Protein AF-A0A1Y1Q1U4-F1 (afdb_monomer)

Secondary structure (DSSP, 8-state):
--SSEEEEEEE-TT--S---EEE---SS-EEEEEEEEEEEETTS-EEEE--EEE--SEEETTEEEE-SSS--EEE----SS-EEEEEEEEEEEEETHHHHHHHHHHHHHHHHHHTS--PPPP--------PPPPSEEEEEEEESSS---GGGEEEEEE-S--SEEEEE-TT--S--EEEEE--SS-EEEEEEEEEEEETTSPEEEEPGGGEEE--SEEETTEEEE-SSS--EEEE-TT-SSEEEEEEEEEEEEETTHHHHHHHHHHHHHHHHHHHHHHHHHHHHHHHHTT-

Radius of gyration: 23.97 Å; Cα contacts (8 Å, |Δi|>4): 552; chains: 1; bounding box: 57×60×83 Å

Mean predicted aligned error: 15.4 Å

Nearest PDB structures (foldseek):
  7tok-assembly2_B  TM=4.949E-01  e=1.284E+00  Flavobacterium johnsoniae
  3kd4-assembly1_A  TM=2.578E-01  e=5.630E-01  Parabacteroides distasonis ATCC 8503
  4liu-assembly1_A-2  TM=2.294E-01  e=9.925E-01  Escherichia coli K-12
  8p89-assembly1_A  TM=1.750E-01  e=1.662E+00  Homo sapiens

Foldseek 3Di:
DAPDKDKDKDFPQPDPPDQKDKDFPAQFWFKKFWPWKWFAFPVRDIDTFLDWDWLFPDDDRRIGTRPHRGTITMTGDDDPGHTGMMMTTMGTNDTHPVSVVVVVVVVVVVVVVVPDDDPDDPDDDDDPDDPDDAPKWKKKFFDLPNDGDPVRMDIDHDDLADQKDKDFPLVDPNTFKMKIFGIQFWFKKFFPWKWWAAPVRDIDTFDPVFKDWPFPDDDDRIGGGPGSGTIIMGGPPPGHHTGMIMTRMHTPDTHPVSVVVVVVVVVVVVVVVVVVVVVVVVVVVVVVVVD

Sequence (291 aa):
MTGEE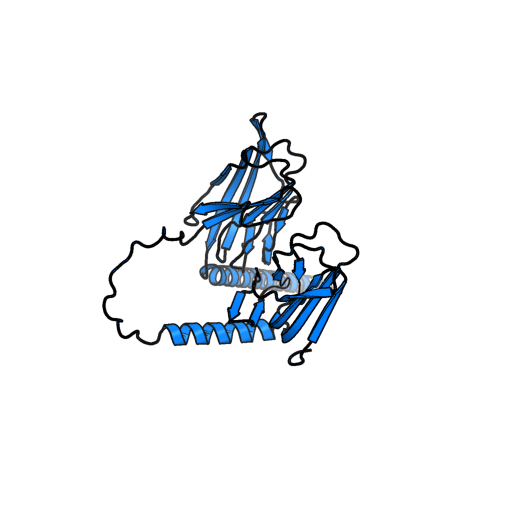SQLEFDLSKYQGIQCLRFDPLNDLTAIEIHQTLVVDENGTSQQVANYQTNSRLQRGNQFWFDHRDPQLILDWQASSKPQRVIFQLTYLAIGNDTYRRALSEMQNLIFLAEAPTIAPPETQIQPSEPAVPRYFAQLFIDMGLGFSEKQSILQPITGEESQLEFDVSGYQEIQRVRFDPLNDLTMLEIEQMLVLDDQGTVHQVQVVDYQTNATYTEQVCLVFETIDPQIVINVQPIPRPLKVIFRVKYLTIGKELYCLLWEMERKKSRQLEEKIWQLEQVIQQQTQVV

Solvent-accessible surface area (backbone atoms only — not comparable to full-atom values): 16397 Å² total; per-residue (Å²): 124,64,76,49,82,43,80,49,76,44,87,34,66,92,60,76,88,80,71,63,47,80,45,62,90,42,87,34,22,30,18,37,34,54,80,43,32,36,41,27,27,79,87,69,52,73,43,80,58,86,64,66,50,62,75,44,77,43,75,59,92,54,32,37,31,19,80,44,50,72,34,42,35,36,41,66,71,96,67,98,60,60,61,28,31,43,37,40,34,31,27,32,71,27,60,41,75,60,16,49,57,50,50,52,51,53,51,50,52,53,53,59,62,69,67,52,85,76,76,81,76,79,92,71,85,84,69,90,72,74,83,78,77,64,94,37,33,28,35,40,28,45,15,60,81,81,53,74,44,81,93,40,49,48,81,42,77,48,87,67,76,54,57,64,49,77,44,82,40,61,92,57,66,75,60,42,32,38,36,41,23,78,33,69,36,24,35,29,33,34,55,80,45,40,38,36,31,27,80,85,71,50,77,45,75,62,57,88,88,56,52,48,62,72,46,77,39,79,54,98,49,39,36,30,21,93,36,50,73,33,42,36,38,35,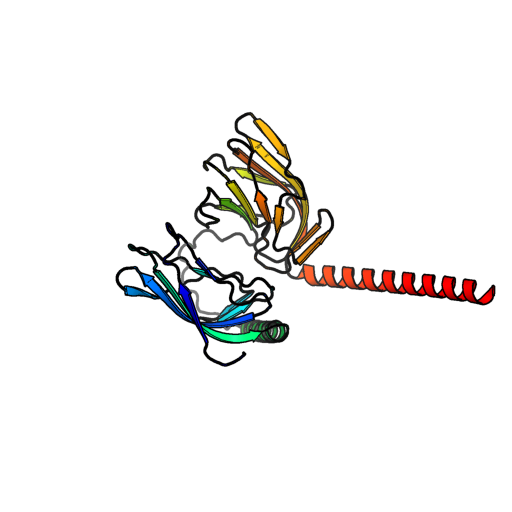62,47,61,88,56,64,64,50,30,33,43,36,40,30,35,41,57,77,36,58,45,78,60,40,60,59,52,50,52,52,51,51,55,50,52,53,51,55,49,53,52,51,51,53,53,51,52,53,52,52,54,57,61,61,70,75,111

Structure (mmCIF, N/CA/C/O backbone):
data_AF-A0A1Y1Q1U4-F1
#
_entry.id   AF-A0A1Y1Q1U4-F1
#
loop_
_atom_site.group_PDB
_atom_site.id
_atom_site.type_symbol
_atom_site.label_atom_id
_atom_site.label_alt_id
_atom_site.label_comp_id
_atom_site.label_asym_id
_atom_site.label_entity_id
_atom_site.label_seq_id
_atom_site.pdbx_PDB_ins_code
_atom_site.Cartn_x
_atom_site.Cartn_y
_atom_site.Cartn_z
_atom_site.occupancy
_atom_site.B_iso_or_equiv
_atom_site.auth_seq_id
_atom_site.auth_comp_id
_atom_site.auth_asym_id
_atom_site.auth_atom_id
_atom_site.pdbx_PDB_model_num
ATOM 1 N N . MET A 1 1 ? 24.411 10.759 6.758 1.00 56.72 1 MET A N 1
ATOM 2 C CA . MET A 1 1 ? 23.922 10.501 8.130 1.00 56.72 1 MET A CA 1
ATOM 3 C C . MET A 1 1 ? 23.780 9.001 8.396 1.00 56.72 1 MET A C 1
ATOM 5 O O . MET A 1 1 ? 22.890 8.601 9.125 1.00 56.72 1 MET A O 1
ATOM 9 N N . THR A 1 2 ? 24.614 8.138 7.810 1.00 61.25 2 THR A N 1
ATOM 10 C CA . THR A 1 2 ? 24.531 6.691 8.064 1.00 61.25 2 THR A CA 1
ATOM 11 C C . THR A 1 2 ? 25.480 6.317 9.197 1.00 61.25 2 THR A C 1
ATOM 13 O O . THR A 1 2 ? 26.637 6.734 9.157 1.00 61.25 2 THR A O 1
ATOM 16 N N . GLY A 1 3 ? 25.018 5.519 10.159 1.00 68.00 3 GLY A N 1
ATOM 17 C CA . GLY A 1 3 ? 25.848 4.952 11.229 1.00 68.00 3 GLY A CA 1
ATOM 18 C C . GLY A 1 3 ? 25.972 5.773 12.517 1.00 68.00 3 GLY A C 1
ATOM 19 O O . GLY A 1 3 ? 26.620 5.301 13.445 1.00 68.00 3 GLY A O 1
ATOM 20 N N . GLU A 1 4 ? 25.346 6.949 12.611 1.00 78.06 4 GLU A N 1
ATOM 21 C CA . GLU A 1 4 ? 25.234 7.695 13.873 1.00 78.06 4 GLU A CA 1
ATOM 22 C C . GLU A 1 4 ? 23.848 7.493 14.492 1.00 78.06 4 GLU A C 1
ATOM 24 O O . GLU A 1 4 ? 22.827 7.486 13.796 1.00 78.06 4 GLU A O 1
ATOM 29 N N . GLU A 1 5 ? 23.818 7.311 15.811 1.00 84.62 5 GLU A N 1
ATOM 30 C CA . GLU A 1 5 ? 22.581 7.305 16.581 1.00 84.62 5 GLU A CA 1
ATOM 31 C C . GLU A 1 5 ? 21.944 8.695 16.529 1.00 84.62 5 GLU A C 1
ATOM 33 O O . GLU A 1 5 ? 22.586 9.718 16.766 1.00 84.62 5 GLU A O 1
ATOM 38 N N . SER A 1 6 ? 20.670 8.724 16.165 1.00 89.25 6 SER A N 1
ATOM 39 C CA . SER A 1 6 ? 19.864 9.925 16.036 1.00 89.25 6 SER A CA 1
ATOM 40 C C . SER A 1 6 ? 18.713 9.854 17.027 1.00 89.25 6 SER A C 1
ATOM 42 O O . SER A 1 6 ? 17.996 8.854 17.088 1.00 89.25 6 SER A O 1
ATOM 44 N N . GLN A 1 7 ? 18.511 10.941 17.769 1.00 94.62 7 GLN A N 1
ATOM 45 C CA . GLN A 1 7 ? 17.325 11.137 18.590 1.00 94.62 7 GLN A CA 1
ATOM 46 C C . GLN A 1 7 ? 16.412 12.159 17.913 1.00 94.62 7 GLN A C 1
ATOM 48 O O . GLN A 1 7 ? 16.802 13.309 17.711 1.00 94.62 7 GLN A O 1
ATOM 53 N N . LEU A 1 8 ? 15.197 11.738 17.572 1.00 93.94 8 LEU A N 1
ATOM 54 C CA . LEU A 1 8 ? 14.162 12.589 16.994 1.00 93.94 8 LEU A CA 1
ATOM 55 C C . LEU A 1 8 ? 13.042 12.768 18.014 1.00 93.94 8 LEU A C 1
ATOM 57 O O . LEU A 1 8 ? 12.523 11.787 18.539 1.00 93.94 8 LEU A O 1
ATOM 61 N N . GLU A 1 9 ? 12.667 14.013 18.292 1.00 96.31 9 GLU A N 1
ATOM 62 C CA . GLU A 1 9 ? 11.599 14.350 19.232 1.00 96.31 9 GLU A CA 1
ATOM 63 C C . GLU A 1 9 ? 10.535 15.195 18.536 1.00 96.31 9 GLU A C 1
ATOM 65 O O . GLU A 1 9 ? 10.846 16.178 17.859 1.00 96.31 9 GLU A O 1
ATOM 70 N N . PHE A 1 10 ? 9.274 14.812 18.723 1.00 95.38 10 PHE A N 1
ATOM 71 C CA . PHE A 1 10 ? 8.124 15.484 18.135 1.00 95.38 10 PHE A CA 1
ATOM 72 C C . PHE A 1 10 ? 7.160 15.936 19.230 1.00 95.38 10 PHE A C 1
ATOM 74 O O . PHE A 1 10 ? 6.706 15.125 20.038 1.00 95.38 10 PHE A O 1
ATOM 81 N N . ASP A 1 11 ? 6.828 17.228 19.226 1.00 95.12 11 ASP A N 1
ATOM 82 C CA . ASP A 1 11 ? 5.847 17.831 20.130 1.00 95.12 11 ASP A CA 1
ATOM 83 C C . ASP A 1 11 ? 4.416 17.569 19.634 1.00 95.12 11 ASP A C 1
ATOM 85 O O . ASP A 1 11 ? 4.024 17.959 18.527 1.00 95.12 11 ASP A O 1
ATOM 89 N N . LEU A 1 12 ? 3.636 16.903 20.483 1.00 94.06 12 LEU A N 1
ATOM 90 C CA . LEU A 1 12 ? 2.250 16.518 20.248 1.00 94.06 12 LEU A CA 1
ATOM 91 C C . LEU A 1 12 ? 1.251 17.342 21.077 1.00 94.06 12 LEU A C 1
ATOM 93 O O . LEU A 1 12 ? 0.042 17.170 20.916 1.00 94.06 12 LEU A O 1
ATOM 97 N N . SER A 1 13 ? 1.723 18.259 21.927 1.00 91.44 13 SER A N 1
ATOM 98 C CA . SER A 1 13 ? 0.918 18.988 22.921 1.00 91.44 13 SER A CA 1
ATOM 99 C C . SER A 1 13 ? -0.304 19.704 22.334 1.00 91.44 13 SER A C 1
ATOM 101 O O . SER A 1 13 ? -1.383 19.744 22.946 1.00 91.44 13 SER A O 1
ATOM 103 N N . LYS A 1 14 ? -0.157 20.219 21.110 1.00 94.12 14 LYS A N 1
ATOM 104 C CA . LYS A 1 14 ? -1.187 20.960 20.370 1.00 94.12 14 LYS A CA 1
ATOM 105 C C . LYS A 1 14 ? -2.285 20.093 19.747 1.00 94.12 14 LYS A C 1
ATOM 107 O O . LYS A 1 14 ? -3.314 20.636 19.356 1.00 94.12 14 LYS A O 1
ATOM 112 N N . TYR A 1 15 ? -2.092 18.780 19.642 1.00 87.94 15 TYR A N 1
ATOM 113 C CA . TYR A 1 15 ? -3.077 17.876 19.046 1.00 87.94 15 TYR A CA 1
ATOM 114 C C . TYR A 1 15 ? -3.972 17.254 20.127 1.00 87.94 15 TYR A C 1
ATOM 116 O O . TYR A 1 15 ? -3.597 17.156 21.297 1.00 87.94 15 TYR A O 1
ATOM 124 N N . GLN A 1 16 ? -5.192 16.867 19.758 1.00 84.69 16 GLN A N 1
ATOM 125 C CA . GLN A 1 16 ? -6.163 16.212 20.640 1.00 84.69 16 GLN A CA 1
ATOM 126 C C . GLN A 1 16 ? -6.713 14.961 19.957 1.00 84.69 16 GLN A C 1
ATOM 128 O O . GLN A 1 16 ? -6.736 14.899 18.731 1.00 84.69 16 GLN A O 1
ATOM 133 N N . GLY A 1 17 ? -7.148 13.974 20.747 1.00 83.75 17 GLY A N 1
ATOM 134 C CA . GLY A 1 17 ? -7.762 12.752 20.216 1.00 83.75 17 GLY A CA 1
ATOM 135 C C . GLY A 1 17 ? -6.834 11.914 19.331 1.00 83.75 17 GLY A C 1
ATOM 136 O O . GLY A 1 17 ? -7.316 11.270 18.407 1.00 83.75 17 GLY A O 1
ATOM 137 N N . ILE A 1 18 ? -5.518 11.945 19.576 1.00 84.75 18 ILE A N 1
ATOM 138 C CA . ILE A 1 18 ? -4.551 11.155 18.802 1.00 84.75 18 ILE A CA 1
ATOM 139 C C . ILE A 1 18 ? -4.813 9.667 19.058 1.00 84.75 18 ILE A C 1
ATOM 141 O O . ILE A 1 18 ? -4.770 9.234 20.207 1.00 84.75 18 ILE A O 1
ATOM 145 N N . GLN A 1 19 ? -5.082 8.909 17.996 1.00 79.69 19 GLN A N 1
ATOM 146 C CA . GLN A 1 19 ? -5.337 7.463 18.068 1.00 79.69 19 GLN A CA 1
ATOM 147 C C . GLN A 1 19 ? -4.158 6.633 17.568 1.00 79.69 19 GLN A C 1
ATOM 149 O O . GLN A 1 19 ? -3.915 5.542 18.064 1.00 79.69 19 GLN A O 1
ATOM 154 N N . CYS A 1 20 ? -3.421 7.163 16.598 1.00 84.62 20 CYS A N 1
ATOM 155 C CA . CYS A 1 20 ? -2.197 6.575 16.085 1.00 84.62 20 CYS A CA 1
ATOM 156 C C . CYS A 1 20 ? -1.242 7.691 15.656 1.00 84.62 20 CYS A C 1
ATOM 158 O O . CYS A 1 20 ? -1.648 8.843 15.461 1.00 84.62 20 CYS A O 1
ATOM 160 N N . LEU A 1 21 ? 0.036 7.352 15.515 1.00 88.81 21 LEU A N 1
ATOM 161 C CA . LEU A 1 21 ? 1.039 8.238 14.934 1.00 88.81 21 LEU A CA 1
ATOM 162 C C . LEU A 1 21 ? 1.669 7.543 13.740 1.00 88.81 21 LEU A C 1
ATOM 164 O O . LEU A 1 21 ? 2.076 6.392 13.851 1.00 88.81 21 LEU A O 1
ATOM 168 N N . ARG A 1 22 ? 1.786 8.255 12.621 1.00 91.88 22 ARG A N 1
ATOM 169 C CA . ARG A 1 22 ? 2.606 7.824 11.493 1.00 91.88 22 ARG A CA 1
ATOM 170 C C . ARG A 1 22 ? 3.940 8.554 11.552 1.00 91.88 22 ARG A C 1
ATOM 172 O O . ARG A 1 22 ? 3.970 9.781 11.640 1.00 91.88 22 ARG A O 1
ATOM 179 N N . PHE A 1 23 ? 5.022 7.795 11.535 1.00 92.81 23 PHE A N 1
ATOM 180 C CA . PHE A 1 23 ? 6.381 8.290 11.454 1.00 92.81 23 PHE A CA 1
ATOM 181 C C . PHE A 1 23 ? 6.971 7.915 10.101 1.00 92.81 23 PHE A C 1
ATOM 183 O O . PHE A 1 23 ? 7.095 6.733 9.779 1.00 92.81 23 PHE A O 1
ATOM 190 N N . ASP A 1 24 ? 7.358 8.943 9.352 1.00 91.88 24 ASP A N 1
ATOM 191 C CA . ASP A 1 24 ? 7.973 8.808 8.040 1.00 91.88 24 ASP A CA 1
ATOM 192 C C . ASP A 1 24 ? 9.471 9.140 8.194 1.00 91.88 24 ASP A C 1
ATOM 194 O O . ASP A 1 24 ? 9.833 10.321 8.243 1.00 91.88 24 ASP A O 1
ATOM 198 N N . PRO A 1 25 ? 10.365 8.143 8.370 1.00 87.88 25 PRO A N 1
ATOM 199 C CA . PRO A 1 25 ? 11.764 8.398 8.720 1.00 87.88 25 PRO A CA 1
ATOM 200 C C . PRO A 1 25 ? 12.525 9.181 7.646 1.00 87.88 25 PRO A C 1
ATOM 202 O O . PRO A 1 25 ? 13.473 9.897 7.963 1.00 87.88 25 PRO A O 1
ATOM 205 N N . LEU A 1 26 ? 12.145 9.049 6.373 1.00 87.19 26 LEU A N 1
ATOM 206 C CA . LEU A 1 26 ? 12.776 9.764 5.267 1.00 87.19 26 LEU A CA 1
ATOM 207 C C . LEU A 1 26 ? 11.868 9.767 4.031 1.00 87.19 26 LEU A C 1
ATOM 209 O O . LEU A 1 26 ? 11.194 8.786 3.801 1.00 87.19 26 LEU A O 1
ATOM 213 N N . ASN A 1 27 ? 11.922 10.774 3.158 1.00 83.19 27 ASN A N 1
ATOM 214 C CA . ASN A 1 27 ? 11.219 10.729 1.859 1.00 83.19 27 ASN A CA 1
ATOM 215 C C . ASN A 1 27 ? 12.049 10.021 0.765 1.00 83.19 27 ASN A C 1
ATOM 217 O O . ASN A 1 27 ? 12.209 10.541 -0.343 1.00 83.19 27 ASN A O 1
ATOM 221 N N . ASP A 1 28 ? 12.676 8.891 1.099 1.00 82.94 28 ASP A N 1
ATOM 222 C CA . ASP A 1 28 ? 13.480 8.081 0.177 1.00 82.94 28 ASP A CA 1
ATOM 223 C C . ASP A 1 28 ? 13.661 6.654 0.727 1.00 82.94 28 ASP A C 1
ATOM 225 O O . ASP A 1 28 ? 13.308 6.370 1.873 1.00 82.94 28 ASP A O 1
ATOM 229 N N . LEU A 1 29 ? 14.261 5.774 -0.078 1.00 81.88 29 LEU A N 1
ATOM 230 C CA . LEU A 1 29 ? 14.677 4.430 0.326 1.00 81.88 29 LEU A CA 1
ATOM 231 C C . LEU A 1 29 ? 15.524 4.516 1.598 1.00 81.88 29 LEU A C 1
ATOM 233 O O . LEU A 1 29 ? 16.562 5.182 1.613 1.00 81.88 29 LEU A O 1
ATOM 237 N N . THR A 1 30 ? 15.150 3.821 2.663 1.00 90.19 30 THR A N 1
ATOM 238 C CA . THR A 1 30 ? 15.875 3.927 3.934 1.00 90.19 30 THR A CA 1
ATOM 239 C C . THR A 1 30 ? 15.932 2.598 4.664 1.00 90.19 30 THR A C 1
ATOM 241 O O . THR A 1 30 ? 15.013 1.790 4.589 1.00 90.19 30 THR A O 1
ATOM 244 N N . ALA A 1 31 ? 17.037 2.347 5.352 1.00 89.81 31 ALA A N 1
ATOM 245 C CA . ALA A 1 31 ? 17.133 1.282 6.332 1.00 89.81 31 ALA A CA 1
ATOM 246 C C . ALA A 1 31 ? 17.427 1.916 7.678 1.00 89.81 31 ALA A C 1
ATOM 248 O O . ALA A 1 31 ? 18.394 2.671 7.804 1.00 89.81 31 ALA A O 1
ATOM 249 N N . ILE A 1 32 ? 16.619 1.589 8.677 1.00 93.62 32 ILE A N 1
ATOM 250 C CA . ILE A 1 32 ? 16.781 2.105 10.031 1.00 93.62 32 ILE A CA 1
ATOM 251 C C . ILE A 1 32 ? 16.780 0.967 11.039 1.00 93.62 32 ILE A C 1
ATOM 253 O O . ILE A 1 32 ? 16.146 -0.064 10.839 1.00 93.62 32 ILE A O 1
ATOM 257 N N . GLU A 1 33 ? 17.474 1.182 12.141 1.00 94.00 33 GLU A N 1
ATOM 258 C CA . GLU A 1 33 ? 17.377 0.379 13.349 1.00 94.00 33 GLU A CA 1
ATOM 259 C C . GLU A 1 33 ? 16.759 1.236 14.444 1.00 94.00 33 GLU A C 1
ATOM 261 O O . GLU A 1 33 ? 17.279 2.312 14.729 1.00 94.00 33 GLU A O 1
ATOM 266 N N . ILE A 1 34 ? 15.654 0.792 15.037 1.00 94.69 34 ILE A N 1
ATOM 267 C CA . ILE A 1 34 ? 14.995 1.508 16.131 1.00 94.69 34 ILE A CA 1
ATOM 268 C C . ILE A 1 34 ? 15.476 0.934 17.465 1.00 94.69 34 ILE A C 1
ATOM 270 O O . ILE A 1 34 ? 15.129 -0.181 17.849 1.00 94.69 34 ILE A O 1
ATOM 274 N N . HIS A 1 35 ? 16.246 1.712 18.214 1.00 93.50 35 HIS A N 1
ATOM 275 C CA . HIS A 1 35 ? 16.708 1.31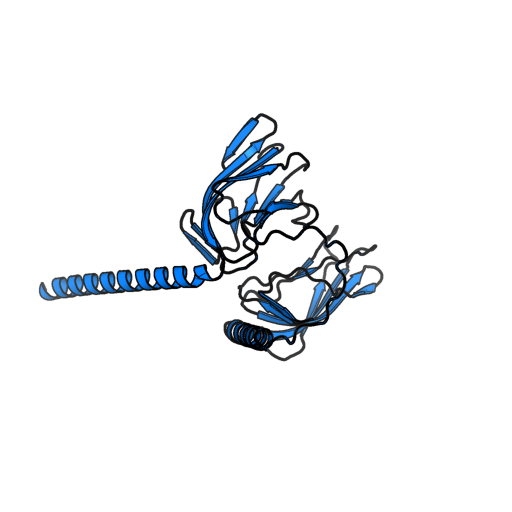9 19.547 1.00 93.50 35 HIS A CA 1
ATOM 276 C C . HIS A 1 35 ? 15.596 1.472 20.574 1.00 93.50 35 HIS A C 1
ATOM 278 O O . HIS A 1 35 ? 15.365 0.586 21.398 1.00 93.50 35 HIS A O 1
ATOM 284 N N . GLN A 1 36 ? 14.870 2.587 20.496 1.00 94.75 36 GLN A N 1
ATOM 285 C CA . GLN A 1 36 ? 13.794 2.889 21.423 1.00 94.75 36 GLN A CA 1
ATOM 286 C C . GLN A 1 36 ? 12.781 3.848 20.809 1.00 94.75 36 GLN A C 1
ATOM 288 O O . GLN A 1 36 ? 13.147 4.815 20.146 1.00 94.75 36 GLN A O 1
ATOM 293 N N . THR A 1 37 ? 11.510 3.626 21.125 1.00 95.44 37 THR A N 1
ATOM 294 C CA . THR A 1 37 ? 10.460 4.618 20.912 1.00 95.44 37 THR A CA 1
ATOM 295 C C . THR A 1 37 ? 9.716 4.846 22.213 1.00 95.44 37 THR A C 1
ATOM 297 O O . THR A 1 37 ? 9.273 3.889 22.853 1.00 95.44 37 THR A O 1
ATOM 300 N N . LEU A 1 38 ? 9.585 6.109 22.610 1.00 94.50 38 LEU A N 1
ATOM 301 C CA . LEU A 1 38 ? 8.899 6.521 23.829 1.00 94.50 38 LEU A CA 1
ATOM 302 C C . LEU A 1 38 ? 7.778 7.495 23.497 1.00 94.50 38 LEU A C 1
ATOM 304 O O . LEU A 1 38 ? 8.011 8.512 22.847 1.00 94.50 38 LEU A O 1
ATOM 308 N N . VAL A 1 39 ? 6.586 7.232 24.018 1.00 93.12 39 VAL A N 1
ATOM 309 C CA . VAL A 1 39 ? 5.504 8.217 24.086 1.00 93.12 39 VAL A CA 1
ATOM 310 C C . VAL A 1 39 ? 5.455 8.754 25.509 1.00 93.12 39 VAL A C 1
ATOM 312 O O . VAL A 1 39 ? 5.406 7.976 26.459 1.00 93.12 39 VAL A O 1
ATOM 315 N N . VAL A 1 40 ? 5.504 10.076 25.667 1.00 93.19 40 VAL A N 1
ATOM 316 C CA . VAL A 1 40 ? 5.442 10.742 26.976 1.00 93.19 40 VAL A CA 1
ATOM 317 C C . VAL A 1 40 ? 4.102 11.446 27.112 1.00 93.19 40 VAL A C 1
ATOM 319 O O . VAL A 1 40 ? 3.722 12.220 26.230 1.00 93.19 40 VAL A O 1
ATOM 322 N N . ASP A 1 41 ? 3.395 11.181 28.206 1.00 91.94 41 ASP A N 1
ATOM 323 C CA . ASP A 1 41 ? 2.087 11.765 28.493 1.00 91.94 41 ASP A CA 1
ATOM 324 C C . ASP A 1 41 ? 2.169 13.126 29.209 1.00 91.94 41 ASP A C 1
ATOM 326 O O . ASP A 1 41 ? 3.241 13.648 29.525 1.00 91.94 41 ASP A O 1
ATOM 330 N N . GLU A 1 42 ? 1.004 13.717 29.471 1.00 90.25 42 GLU A N 1
ATOM 331 C CA . GLU A 1 42 ? 0.863 14.990 30.191 1.00 90.25 42 GLU A CA 1
ATOM 332 C C . GLU A 1 42 ? 1.317 14.970 31.653 1.00 90.25 42 GLU A C 1
ATOM 334 O O . GLU A 1 42 ? 1.620 16.025 32.209 1.00 90.25 42 GLU A O 1
ATOM 339 N N . ASN A 1 43 ? 1.430 13.788 32.255 1.00 90.31 43 ASN A N 1
ATOM 340 C CA . ASN A 1 43 ? 1.944 13.607 33.609 1.00 90.31 43 ASN A CA 1
ATOM 341 C C . ASN A 1 43 ? 3.466 13.379 33.622 1.00 90.31 43 ASN A C 1
ATOM 343 O O . ASN A 1 43 ? 4.053 13.207 34.690 1.00 90.31 43 ASN A O 1
ATOM 347 N N . GLY A 1 44 ? 4.112 13.363 32.451 1.00 89.19 44 GLY A N 1
ATOM 348 C CA . GLY A 1 44 ? 5.530 13.048 32.296 1.00 89.19 44 GLY A CA 1
ATOM 349 C C . GLY A 1 44 ? 5.843 11.550 32.349 1.00 89.19 44 GLY A C 1
ATOM 350 O O . GLY A 1 44 ? 7.016 11.180 32.401 1.00 89.19 44 GLY A O 1
ATOM 351 N N . THR A 1 45 ? 4.827 10.686 32.321 1.00 90.94 45 THR A N 1
ATOM 352 C CA . THR A 1 45 ? 4.987 9.230 32.273 1.00 90.94 45 THR A CA 1
ATOM 353 C C . THR A 1 45 ? 5.396 8.817 30.867 1.00 90.94 45 THR A C 1
ATOM 355 O O . THR A 1 45 ? 4.747 9.195 29.893 1.00 90.94 45 THR A O 1
ATOM 358 N N . SER A 1 46 ? 6.468 8.033 30.750 1.00 91.56 46 SER A N 1
ATOM 359 C CA . SER A 1 46 ? 6.919 7.473 29.478 1.00 91.56 46 SER A CA 1
ATOM 360 C C . SER A 1 46 ? 6.445 6.031 29.300 1.00 91.56 46 SER A C 1
ATOM 362 O O . SER A 1 46 ? 6.581 5.193 30.192 1.00 91.56 46 SER A O 1
ATOM 364 N N . GLN A 1 47 ? 5.922 5.732 28.114 1.00 91.06 47 GLN A N 1
ATOM 365 C CA . GLN A 1 47 ? 5.557 4.391 27.676 1.00 91.06 47 GLN A CA 1
ATOM 366 C C . GLN A 1 47 ? 6.429 3.996 26.486 1.00 91.06 47 GLN A C 1
ATOM 368 O O . GLN A 1 47 ? 6.530 4.736 25.507 1.00 91.06 47 GLN A O 1
ATOM 373 N N . GLN A 1 48 ? 7.051 2.819 26.567 1.00 91.19 48 GLN A N 1
ATOM 374 C CA . GLN A 1 48 ? 7.805 2.261 25.452 1.00 91.19 48 GLN A CA 1
ATOM 375 C C . GLN A 1 48 ? 6.861 1.634 24.425 1.00 91.19 48 GLN A C 1
ATOM 377 O O . GLN A 1 48 ? 5.979 0.850 24.777 1.00 91.19 48 GLN A O 1
ATOM 382 N N . VAL A 1 49 ? 7.087 1.958 23.154 1.00 89.19 49 VAL A N 1
ATOM 383 C CA . VAL A 1 49 ? 6.406 1.350 22.009 1.00 89.19 49 VAL A CA 1
ATOM 384 C C . VAL A 1 49 ? 7.399 0.424 21.315 1.00 89.19 49 VAL A C 1
ATOM 386 O O . VAL A 1 49 ? 8.526 0.818 21.025 1.00 89.19 49 VAL A O 1
ATOM 389 N N . ALA A 1 50 ? 6.999 -0.828 21.103 1.00 81.88 50 ALA A N 1
ATOM 390 C CA . ALA A 1 50 ? 7.834 -1.845 20.456 1.00 81.88 50 ALA A CA 1
ATOM 391 C C . ALA A 1 50 ? 7.155 -2.500 19.246 1.00 81.88 50 ALA A C 1
ATOM 393 O O . ALA A 1 50 ? 7.833 -3.107 18.423 1.00 81.88 50 ALA A O 1
ATOM 394 N N . ASN A 1 51 ? 5.833 -2.357 19.127 1.00 81.50 51 ASN A N 1
ATOM 395 C CA . ASN A 1 51 ? 5.066 -2.892 18.015 1.00 81.50 51 ASN A CA 1
ATOM 396 C C . ASN A 1 51 ? 4.760 -1.757 17.046 1.00 81.50 51 ASN A C 1
ATOM 398 O O . ASN A 1 51 ? 4.144 -0.762 17.427 1.00 81.50 51 ASN A O 1
ATOM 402 N N . TYR A 1 52 ? 5.191 -1.934 15.805 1.00 86.50 52 TYR A N 1
ATOM 403 C CA . TYR A 1 52 ? 4.961 -0.997 14.719 1.00 86.50 52 TYR A CA 1
ATOM 404 C C . TYR A 1 52 ? 4.226 -1.739 13.615 1.00 86.50 52 TYR A C 1
ATOM 406 O O . TYR A 1 52 ? 4.583 -2.872 13.289 1.00 86.50 52 TYR A O 1
ATOM 414 N N . GLN A 1 53 ? 3.231 -1.097 13.022 1.00 87.31 53 GLN A N 1
ATOM 415 C CA . GLN A 1 53 ? 2.814 -1.460 11.675 1.00 87.31 53 GLN A CA 1
ATOM 416 C C . GLN A 1 53 ? 3.731 -0.718 10.706 1.00 87.31 53 GLN A C 1
ATOM 418 O O . GLN A 1 53 ? 4.105 0.427 10.949 1.00 87.31 53 GLN A O 1
ATOM 423 N N . THR A 1 54 ? 4.159 -1.383 9.645 1.00 87.75 54 THR A N 1
ATOM 424 C CA . THR A 1 54 ? 5.209 -0.869 8.769 1.00 87.75 54 THR A CA 1
ATOM 425 C C . THR A 1 54 ? 4.990 -1.369 7.357 1.00 87.75 54 THR A C 1
ATOM 427 O O . THR A 1 54 ? 4.592 -2.515 7.168 1.00 87.75 54 THR A O 1
ATOM 430 N N . ASN A 1 55 ? 5.294 -0.528 6.373 1.00 82.69 55 ASN A N 1
ATOM 431 C CA . ASN A 1 55 ? 5.387 -0.940 4.972 1.00 82.69 55 ASN A CA 1
ATOM 432 C C . ASN A 1 55 ? 6.817 -1.357 4.576 1.00 82.69 55 ASN A C 1
ATOM 434 O O . ASN A 1 55 ? 7.117 -1.526 3.398 1.00 82.69 55 ASN A O 1
ATOM 438 N N . SER A 1 56 ? 7.713 -1.550 5.553 1.00 84.56 56 SER A N 1
ATOM 439 C CA . SER A 1 56 ? 9.065 -2.051 5.306 1.00 84.56 56 SER A CA 1
ATOM 440 C C . SER A 1 56 ? 9.032 -3.386 4.567 1.00 84.56 56 SER A C 1
ATOM 442 O O . SER A 1 56 ? 8.423 -4.350 5.032 1.00 84.56 56 SER A O 1
ATOM 444 N N . ARG A 1 57 ? 9.795 -3.470 3.477 1.00 78.75 57 ARG A N 1
ATOM 445 C CA . ARG A 1 57 ? 10.017 -4.687 2.690 1.00 78.75 57 ARG A CA 1
ATOM 446 C C . ARG A 1 57 ? 10.542 -5.851 3.518 1.00 78.75 57 ARG A C 1
ATOM 448 O O . ARG A 1 57 ? 10.220 -7.007 3.253 1.00 78.75 57 ARG A O 1
ATOM 455 N N . LEU A 1 58 ? 11.416 -5.541 4.469 1.00 78.19 58 LEU A N 1
ATOM 456 C CA . LEU A 1 58 ? 12.036 -6.507 5.359 1.00 78.19 58 LEU A CA 1
ATOM 457 C C . LEU A 1 58 ? 12.051 -5.936 6.772 1.00 78.19 58 LEU A C 1
ATOM 459 O O . LEU A 1 58 ? 12.380 -4.765 6.970 1.00 78.19 58 LEU A O 1
ATOM 463 N N . GLN A 1 59 ? 11.757 -6.795 7.743 1.00 84.50 59 GLN A N 1
ATOM 464 C CA . GLN A 1 59 ? 11.927 -6.508 9.158 1.00 84.50 59 GLN A CA 1
ATOM 465 C C . GLN A 1 59 ? 12.717 -7.638 9.821 1.00 84.50 59 GLN A C 1
ATOM 467 O O . GLN A 1 59 ? 12.409 -8.818 9.645 1.00 84.50 59 GLN A O 1
ATOM 472 N N . ARG A 1 60 ? 13.731 -7.279 10.611 1.00 80.31 60 ARG A N 1
ATOM 473 C CA . ARG A 1 60 ? 14.519 -8.224 11.411 1.00 80.31 60 ARG A CA 1
ATOM 474 C C . ARG A 1 60 ? 14.766 -7.634 12.792 1.00 80.31 60 ARG A C 1
ATOM 476 O O . ARG A 1 60 ? 15.621 -6.769 12.965 1.00 80.31 60 ARG A O 1
ATOM 483 N N . GLY A 1 61 ? 14.016 -8.112 13.782 1.00 87.31 61 GLY A N 1
ATOM 484 C CA . GLY A 1 61 ? 14.013 -7.494 15.106 1.00 87.31 61 GLY A CA 1
ATOM 485 C C . GLY A 1 61 ? 13.576 -6.033 14.996 1.00 87.31 61 GLY A C 1
ATOM 486 O O . GLY A 1 61 ? 12.477 -5.757 14.517 1.00 87.31 61 GLY A O 1
ATOM 487 N N . ASN A 1 62 ? 14.466 -5.116 15.375 1.00 91.38 62 ASN A N 1
ATOM 488 C CA . ASN A 1 62 ? 14.213 -3.677 15.325 1.00 91.38 62 ASN A CA 1
ATOM 489 C C . ASN A 1 62 ? 14.780 -2.990 14.071 1.00 91.38 62 ASN A C 1
ATOM 491 O O . ASN A 1 62 ? 14.833 -1.762 14.016 1.00 91.38 62 ASN A O 1
ATOM 495 N N . GLN A 1 63 ? 15.248 -3.761 13.091 1.00 91.94 63 GLN A N 1
ATOM 496 C CA . GLN A 1 63 ? 15.753 -3.239 11.827 1.00 91.94 63 GLN A CA 1
ATOM 497 C C . GLN A 1 63 ? 14.663 -3.310 10.760 1.00 91.94 63 GLN A C 1
ATOM 499 O O . GLN A 1 63 ? 14.018 -4.349 10.597 1.00 91.94 63 GLN A O 1
ATOM 504 N N . PHE A 1 64 ? 14.484 -2.210 10.037 1.00 91.25 64 PHE A N 1
ATOM 505 C CA . PHE A 1 64 ? 13.455 -2.017 9.024 1.00 91.25 64 PHE A CA 1
ATOM 506 C C . PHE A 1 64 ? 14.116 -1.538 7.736 1.00 91.25 64 PHE A C 1
ATOM 508 O O . PHE A 1 64 ? 14.852 -0.550 7.753 1.00 91.25 64 PHE A O 1
ATOM 515 N N . TRP A 1 65 ? 13.849 -2.221 6.625 1.00 86.81 65 TRP A N 1
ATOM 516 C CA . TRP A 1 65 ? 14.329 -1.832 5.300 1.00 86.81 65 TRP A CA 1
ATOM 517 C C . TRP A 1 65 ? 13.147 -1.459 4.424 1.00 86.81 65 TRP A C 1
ATOM 519 O O . TRP A 1 65 ? 12.264 -2.279 4.179 1.00 86.81 65 TRP A O 1
ATOM 529 N N . PHE A 1 66 ? 13.167 -0.232 3.930 1.00 86.06 66 PHE A N 1
ATOM 530 C CA . PHE A 1 66 ? 12.145 0.338 3.072 1.00 86.06 66 PHE A CA 1
ATOM 531 C C . PHE A 1 66 ? 12.719 0.493 1.664 1.00 86.06 66 PHE A C 1
ATOM 533 O O . PHE A 1 66 ? 13.738 1.159 1.462 1.00 86.06 66 PHE A O 1
ATOM 540 N N . ASP A 1 67 ? 12.074 -0.143 0.692 1.00 77.31 67 ASP A N 1
ATOM 541 C CA . ASP A 1 67 ? 12.437 -0.111 -0.729 1.00 77.31 67 ASP A CA 1
ATOM 542 C C . ASP A 1 67 ? 11.530 0.817 -1.558 1.00 77.31 67 ASP A C 1
ATOM 544 O O . ASP A 1 67 ? 11.568 0.803 -2.786 1.00 77.31 67 ASP A O 1
ATOM 548 N N . HIS A 1 68 ? 10.783 1.694 -0.888 1.00 76.69 68 HIS A N 1
ATOM 549 C CA . HIS A 1 68 ? 9.959 2.745 -1.481 1.00 76.69 68 HIS A CA 1
ATOM 550 C C . HIS A 1 68 ? 10.297 4.108 -0.854 1.00 76.69 68 HIS A C 1
ATOM 552 O O . HIS A 1 68 ? 10.917 4.196 0.205 1.00 76.69 68 HIS A O 1
ATOM 558 N N . ARG A 1 69 ? 9.903 5.200 -1.524 1.00 79.19 69 ARG A N 1
ATOM 559 C CA . ARG A 1 69 ? 10.251 6.584 -1.130 1.00 79.19 69 ARG A CA 1
ATOM 560 C C . ARG A 1 69 ? 9.334 7.205 -0.072 1.00 79.19 69 ARG A C 1
ATOM 562 O O . ARG A 1 69 ? 9.457 8.390 0.215 1.00 79.19 69 ARG A O 1
ATOM 569 N N . ASP A 1 70 ? 8.421 6.409 0.468 1.00 83.38 70 ASP A N 1
ATOM 570 C CA . ASP A 1 70 ? 7.468 6.808 1.509 1.00 83.38 70 ASP A CA 1
ATOM 571 C C . ASP A 1 70 ? 7.458 5.765 2.646 1.00 83.38 70 ASP A C 1
ATOM 573 O O . ASP A 1 70 ? 6.466 5.049 2.801 1.00 83.38 70 ASP A O 1
ATOM 577 N N . PRO A 1 71 ? 8.596 5.542 3.342 1.00 88.69 71 PRO A N 1
ATOM 578 C CA . PRO A 1 71 ? 8.686 4.688 4.526 1.00 88.69 71 PRO A CA 1
ATOM 579 C C . PRO A 1 71 ? 7.685 5.149 5.573 1.00 88.69 71 PRO A C 1
ATOM 581 O O . PRO A 1 71 ? 7.672 6.320 5.931 1.00 88.69 71 PRO A O 1
ATOM 584 N N . GLN A 1 72 ? 6.873 4.226 6.074 1.00 92.06 72 GLN A N 1
ATOM 585 C CA . GLN A 1 72 ? 5.848 4.512 7.066 1.00 92.06 72 GLN A CA 1
ATOM 586 C C . GLN A 1 72 ? 5.975 3.535 8.225 1.00 92.06 72 GLN A C 1
ATOM 588 O O . GLN A 1 72 ? 5.978 2.317 8.044 1.00 92.06 72 GLN A O 1
ATOM 593 N N . LEU A 1 73 ? 6.023 4.090 9.429 1.00 91.94 73 LEU A N 1
ATOM 594 C CA . LEU A 1 73 ? 5.867 3.371 10.683 1.00 91.94 73 LEU A CA 1
ATOM 595 C C . LEU A 1 73 ? 4.635 3.909 11.388 1.00 91.94 73 LEU A C 1
ATOM 597 O O . LEU A 1 73 ? 4.593 5.076 11.766 1.00 91.94 73 LEU A O 1
ATOM 601 N N . ILE A 1 74 ? 3.632 3.068 11.578 1.00 88.88 74 ILE A N 1
ATOM 602 C CA . ILE A 1 74 ? 2.434 3.404 12.332 1.00 88.88 74 ILE A CA 1
ATOM 603 C C . ILE 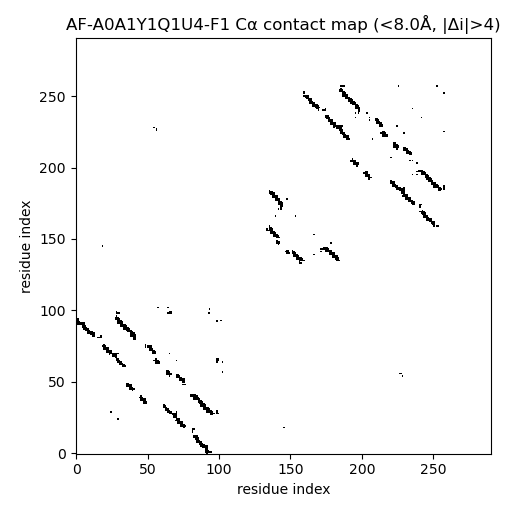A 1 74 ? 2.597 2.854 13.747 1.00 88.88 74 ILE A C 1
ATOM 605 O O . ILE A 1 74 ? 2.807 1.659 13.970 1.00 88.88 74 ILE A O 1
ATOM 609 N N . LEU A 1 75 ? 2.510 3.768 14.703 1.00 89.25 75 LEU A N 1
ATOM 610 C CA . LEU A 1 75 ? 2.547 3.507 16.124 1.00 89.25 75 LEU A CA 1
ATOM 611 C C . LEU A 1 75 ? 1.114 3.473 16.637 1.00 89.25 75 LEU A C 1
ATOM 613 O O . LEU A 1 75 ? 0.408 4.486 16.597 1.00 89.25 75 LEU A O 1
ATOM 617 N N . ASP A 1 76 ? 0.731 2.321 17.165 1.00 81.38 76 ASP A N 1
ATOM 618 C CA . ASP A 1 76 ? -0.445 2.170 18.010 1.00 81.38 76 ASP A CA 1
ATOM 619 C C . ASP A 1 76 ? 0.048 1.950 19.442 1.00 81.38 76 ASP A C 1
ATOM 621 O O . ASP A 1 76 ? 0.861 1.060 19.715 1.00 81.38 76 ASP A O 1
ATOM 625 N N . TRP A 1 77 ? -0.401 2.798 20.361 1.00 80.81 77 TRP A N 1
ATOM 626 C CA . TRP A 1 77 ? -0.142 2.612 21.777 1.00 80.81 77 TRP A CA 1
ATOM 627 C C . TRP A 1 77 ? -1.436 2.834 22.550 1.00 80.81 77 TRP A C 1
ATOM 629 O O . TRP A 1 77 ? -2.158 3.814 22.372 1.00 80.81 77 TRP A O 1
ATOM 639 N N . GLN A 1 78 ? -1.722 1.910 23.461 1.00 72.88 78 GLN A N 1
ATOM 640 C CA . GLN A 1 78 ? -2.842 2.056 24.374 1.00 72.88 78 GLN A CA 1
ATOM 641 C C . GLN A 1 78 ? -2.375 2.873 25.574 1.00 72.88 78 GLN A C 1
ATOM 643 O O . GLN A 1 78 ? -1.740 2.330 26.479 1.00 72.88 78 GLN A O 1
ATOM 648 N N . ALA A 1 79 ? -2.666 4.175 25.565 1.00 68.88 79 ALA A N 1
ATOM 649 C CA . ALA A 1 79 ? -2.492 5.039 26.727 1.00 68.88 79 ALA A CA 1
ATOM 650 C C . ALA A 1 79 ? -3.839 5.443 27.328 1.00 68.88 79 ALA A C 1
ATOM 652 O O . ALA A 1 79 ? -4.817 5.698 26.628 1.00 68.88 79 ALA A O 1
ATOM 653 N N . SER A 1 80 ? -3.857 5.551 28.654 1.00 69.31 80 SER A N 1
ATOM 654 C CA . SER A 1 80 ? -4.970 6.102 29.432 1.00 69.31 80 SER A CA 1
ATOM 655 C C . SER A 1 80 ? -4.948 7.634 29.530 1.00 69.31 80 SER A C 1
ATOM 657 O O . SER A 1 80 ? -5.889 8.222 30.054 1.00 69.31 80 SER A O 1
ATOM 659 N N . SER A 1 81 ? -3.872 8.275 29.074 1.00 82.56 81 SER A N 1
ATOM 660 C CA . SER A 1 81 ? -3.589 9.707 29.224 1.00 82.56 81 SER A CA 1
ATOM 661 C C . SER A 1 81 ? -3.163 10.335 27.895 1.00 82.56 81 SER A C 1
ATOM 663 O O . SER A 1 81 ? -2.724 9.649 26.968 1.00 82.56 81 SER A O 1
ATOM 665 N N . LYS A 1 82 ? -3.317 11.661 27.783 1.00 88.38 82 LYS A N 1
ATOM 666 C CA . LYS A 1 82 ? -3.040 12.390 26.541 1.00 88.38 82 LYS A CA 1
ATOM 667 C C . LYS A 1 82 ? -1.527 12.403 26.237 1.00 88.38 82 LYS A C 1
ATOM 669 O O . LYS A 1 82 ? -0.759 12.859 27.089 1.00 88.38 82 LYS A O 1
ATOM 674 N N . PRO A 1 83 ? -1.083 11.999 25.028 1.00 91.69 83 PRO A N 1
ATOM 675 C CA . PRO A 1 83 ? 0.319 12.120 24.625 1.00 91.69 83 PRO A CA 1
ATOM 676 C C . PRO A 1 83 ? 0.731 13.594 24.483 1.00 91.69 83 PRO A C 1
ATOM 678 O O . PRO A 1 83 ? -0.003 14.407 23.919 1.00 91.69 83 PRO A O 1
ATOM 681 N N . GLN A 1 84 ? 1.926 13.936 24.959 1.00 94.19 84 GLN A N 1
ATOM 682 C CA . GLN A 1 84 ? 2.529 15.264 24.800 1.00 94.19 84 GLN A CA 1
ATOM 683 C C . GLN A 1 84 ? 3.701 15.266 23.831 1.00 94.19 84 GLN A C 1
ATOM 685 O O . GLN A 1 84 ? 3.923 16.266 23.161 1.00 94.19 84 GLN A O 1
ATOM 690 N N . ARG A 1 85 ? 4.449 14.166 23.731 1.00 95.19 85 ARG A N 1
ATOM 691 C CA . ARG A 1 85 ? 5.554 14.040 22.775 1.00 95.19 85 ARG A CA 1
ATOM 692 C C . ARG A 1 85 ? 5.871 12.586 22.469 1.00 95.19 85 ARG A C 1
ATOM 694 O O . ARG A 1 85 ? 5.603 11.708 23.290 1.00 95.19 85 ARG A O 1
ATOM 701 N N . VAL A 1 86 ? 6.478 12.355 21.312 1.00 95.69 86 VAL A N 1
ATOM 702 C CA . VAL A 1 86 ? 7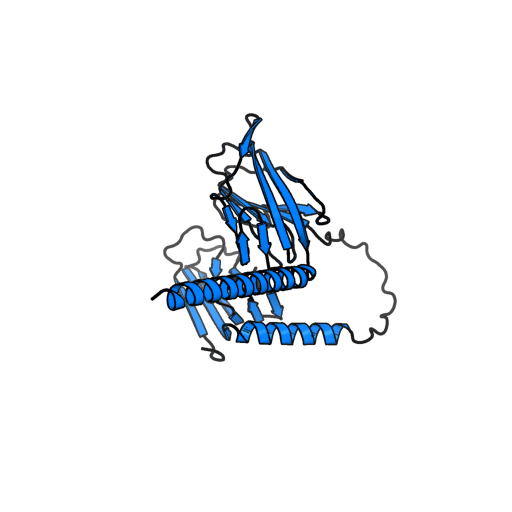.057 11.062 20.932 1.00 95.69 86 VAL A CA 1
ATOM 703 C C . VAL A 1 86 ? 8.543 11.235 20.634 1.00 95.69 86 VAL A C 1
ATOM 705 O O . VAL A 1 86 ? 8.951 12.227 20.029 1.00 95.69 86 VAL A O 1
ATOM 708 N N . ILE A 1 87 ? 9.348 10.287 21.103 1.00 96.00 87 ILE A N 1
ATOM 709 C CA . ILE A 1 87 ? 10.802 10.278 20.968 1.00 96.00 87 ILE A CA 1
ATOM 710 C C . ILE A 1 87 ? 11.204 8.980 20.276 1.00 96.00 87 ILE A C 1
ATOM 712 O O . ILE A 1 87 ? 10.857 7.903 20.757 1.00 96.00 87 ILE A O 1
ATOM 716 N N . PHE A 1 88 ? 11.966 9.090 19.191 1.00 95.75 88 PHE A N 1
ATOM 717 C CA . PHE A 1 88 ? 12.595 7.970 18.500 1.00 95.75 88 PHE A CA 1
ATOM 718 C C . PHE A 1 88 ? 14.104 8.029 18.706 1.00 95.75 88 PHE A C 1
ATOM 720 O O . PHE A 1 88 ? 14.734 9.039 18.397 1.00 95.75 88 PHE A O 1
ATOM 727 N N . GLN A 1 89 ? 14.679 6.938 19.192 1.00 95.25 89 GLN A N 1
ATOM 728 C CA . GLN A 1 89 ? 16.112 6.673 19.171 1.00 95.25 89 GLN A CA 1
ATOM 729 C C . GLN A 1 89 ? 16.365 5.629 18.095 1.00 95.25 89 GLN A C 1
ATOM 731 O O . GLN A 1 89 ? 15.889 4.496 18.200 1.00 95.25 89 GLN A O 1
ATOM 736 N N . LEU A 1 90 ? 17.064 6.021 17.035 1.00 94.94 90 LEU A N 1
ATOM 737 C CA . LEU A 1 90 ? 17.284 5.166 15.876 1.00 94.94 90 LEU A CA 1
ATOM 738 C C . LEU A 1 90 ? 18.645 5.408 15.231 1.00 94.94 90 LEU A C 1
ATOM 740 O O . LEU A 1 90 ? 19.273 6.444 15.427 1.00 94.94 90 LEU A O 1
ATOM 744 N N . THR A 1 91 ? 19.081 4.468 14.406 1.00 93.44 91 THR A N 1
ATOM 745 C CA . THR A 1 91 ? 20.258 4.613 13.549 1.00 93.44 91 THR A CA 1
ATOM 746 C C . THR A 1 91 ? 19.853 4.408 12.100 1.00 93.44 91 THR A C 1
ATOM 748 O O . THR A 1 91 ? 19.233 3.403 11.764 1.00 93.44 91 THR A O 1
ATOM 751 N N . TYR A 1 92 ? 20.250 5.323 11.214 1.00 89.94 92 TYR A N 1
ATOM 752 C CA . TYR A 1 92 ? 20.141 5.090 9.774 1.00 89.94 92 TYR A CA 1
ATOM 753 C C . TYR A 1 92 ? 21.254 4.139 9.337 1.00 89.94 92 TYR A C 1
ATOM 755 O O . TYR A 1 92 ? 22.438 4.490 9.330 1.00 89.94 92 TYR A O 1
ATOM 763 N N . LEU A 1 93 ? 20.874 2.924 8.964 1.00 87.50 93 LEU A N 1
ATOM 764 C CA . LEU A 1 93 ? 21.780 1.895 8.469 1.00 87.50 93 LEU A CA 1
ATOM 765 C C . LEU A 1 93 ? 22.192 2.181 7.020 1.00 87.50 93 LEU A C 1
ATOM 767 O O . LEU A 1 93 ? 23.354 1.978 6.655 1.00 87.50 93 LEU A O 1
ATOM 771 N N . ALA A 1 94 ? 21.249 2.649 6.198 1.00 83.88 94 ALA A N 1
ATOM 772 C CA . ALA A 1 94 ? 21.460 3.030 4.804 1.00 83.88 94 ALA A CA 1
ATOM 773 C C . ALA A 1 94 ? 20.373 4.004 4.327 1.00 83.88 94 ALA A C 1
ATOM 775 O O . ALA A 1 94 ? 19.284 4.043 4.891 1.00 83.88 94 ALA A O 1
ATOM 776 N N . ILE A 1 95 ? 20.689 4.791 3.297 1.00 83.31 95 ILE A N 1
ATOM 777 C CA . ILE A 1 95 ? 19.772 5.738 2.652 1.00 83.31 95 ILE A CA 1
ATOM 778 C C . ILE A 1 95 ? 19.973 5.646 1.129 1.00 83.31 95 ILE A C 1
ATOM 780 O O . ILE A 1 95 ? 21.093 5.427 0.660 1.00 83.31 95 ILE A O 1
ATOM 784 N N . GLY A 1 96 ? 18.906 5.831 0.353 1.00 77.62 96 GLY A N 1
ATOM 785 C CA . GLY A 1 96 ? 18.916 5.818 -1.106 1.00 77.62 96 GLY A CA 1
ATOM 786 C C . GLY A 1 96 ? 19.210 4.433 -1.689 1.00 77.62 96 GLY A C 1
ATOM 787 O O . GLY A 1 96 ? 18.872 3.398 -1.116 1.00 77.62 96 GLY A O 1
ATOM 788 N N . ASN A 1 97 ? 19.872 4.391 -2.845 1.00 71.38 97 ASN A N 1
ATOM 789 C CA . ASN A 1 97 ? 20.136 3.142 -3.578 1.00 71.38 97 ASN A CA 1
ATOM 790 C C . ASN A 1 97 ? 20.979 2.113 -2.797 1.00 71.38 97 ASN A C 1
ATOM 792 O O . ASN A 1 97 ? 20.917 0.915 -3.088 1.00 71.38 97 ASN A O 1
ATOM 796 N N . ASP A 1 98 ? 21.746 2.552 -1.796 1.00 72.88 98 ASP A N 1
ATOM 797 C CA . ASP A 1 98 ? 22.506 1.651 -0.926 1.00 72.88 98 ASP A CA 1
ATOM 798 C C . ASP A 1 98 ? 21.587 0.812 -0.025 1.00 72.88 98 ASP A C 1
ATOM 800 O O . ASP A 1 98 ? 21.927 -0.327 0.309 1.00 72.88 98 ASP A O 1
ATOM 804 N N . THR A 1 99 ? 20.398 1.325 0.303 1.00 67.06 99 THR A N 1
ATOM 805 C CA . THR A 1 99 ? 19.352 0.600 1.034 1.00 67.06 99 THR A CA 1
ATOM 806 C C . THR A 1 99 ? 18.901 -0.634 0.262 1.00 67.06 99 THR A C 1
ATOM 808 O O . THR A 1 99 ? 18.908 -1.735 0.810 1.00 67.06 99 THR A O 1
ATOM 811 N N . TYR A 1 100 ? 18.585 -0.473 -1.028 1.00 61.78 100 TYR A N 1
ATOM 812 C CA . TYR A 1 100 ? 18.105 -1.562 -1.882 1.00 61.78 100 TYR A CA 1
ATOM 813 C C . TYR A 1 100 ? 19.144 -2.683 -2.018 1.00 61.78 100 TYR A C 1
ATOM 815 O O . TYR A 1 100 ? 18.826 -3.858 -1.849 1.00 61.78 100 TYR A O 1
ATOM 823 N N . ARG A 1 101 ? 20.418 -2.330 -2.248 1.00 63.72 101 ARG A N 1
ATOM 824 C CA . ARG A 1 101 ? 21.513 -3.314 -2.354 1.00 63.72 101 ARG A CA 1
ATOM 825 C C . ARG A 1 101 ? 21.689 -4.127 -1.074 1.00 63.72 101 ARG A C 1
ATOM 827 O O . ARG A 1 101 ? 21.901 -5.335 -1.147 1.00 63.72 101 ARG A O 1
ATOM 834 N N . ARG A 1 102 ? 21.600 -3.478 0.091 1.00 66.81 102 ARG A N 1
ATOM 835 C CA . ARG A 1 102 ? 21.717 -4.158 1.388 1.00 66.81 102 ARG A CA 1
ATOM 836 C C . ARG A 1 102 ? 20.498 -5.024 1.690 1.00 66.81 102 ARG A C 1
ATOM 838 O O . ARG A 1 102 ? 20.683 -6.164 2.096 1.00 66.81 102 ARG A O 1
ATOM 845 N N . ALA A 1 103 ? 19.288 -4.532 1.423 1.00 64.12 103 ALA A N 1
ATOM 846 C CA . ALA A 1 103 ? 18.062 -5.313 1.580 1.00 64.12 103 ALA A CA 1
ATOM 847 C C . ALA A 1 103 ? 18.084 -6.573 0.698 1.00 64.12 103 ALA A C 1
ATOM 849 O O . ALA A 1 103 ? 17.822 -7.671 1.183 1.00 64.12 103 ALA A O 1
ATOM 850 N N . LEU A 1 104 ? 18.492 -6.442 -0.570 1.00 61.91 104 LEU A N 1
ATOM 851 C CA . LEU A 1 104 ? 18.614 -7.573 -1.490 1.00 61.91 104 LEU A CA 1
ATOM 852 C C . LEU A 1 104 ? 19.673 -8.586 -1.026 1.00 61.91 104 LEU A C 1
ATOM 854 O O . LEU A 1 104 ? 19.427 -9.788 -1.082 1.00 61.91 104 LEU A O 1
ATOM 858 N N . SER A 1 105 ? 20.825 -8.116 -0.534 1.00 64.88 105 SER A N 1
ATOM 859 C CA . SER A 1 105 ? 21.872 -8.987 0.016 1.00 64.88 105 SER A CA 1
ATOM 860 C C . SER A 1 105 ? 21.397 -9.754 1.256 1.00 64.88 105 SER A C 1
ATOM 862 O O . SER A 1 105 ? 21.678 -10.944 1.376 1.00 64.88 105 SER A O 1
ATOM 864 N N . GLU A 1 106 ? 20.668 -9.105 2.167 1.00 65.12 106 GLU A N 1
ATOM 865 C CA . GLU A 1 106 ? 20.086 -9.763 3.345 1.00 65.12 106 GLU A CA 1
ATOM 866 C C . GLU A 1 106 ? 19.010 -10.783 2.940 1.00 65.12 106 GLU A C 1
ATOM 868 O O . GLU A 1 106 ? 19.008 -11.910 3.433 1.00 65.12 106 GLU A O 1
ATOM 873 N N . MET A 1 107 ? 18.147 -10.449 1.975 1.00 60.25 107 MET A N 1
ATOM 874 C CA . MET A 1 107 ? 17.147 -11.380 1.436 1.00 60.25 107 MET A CA 1
ATOM 875 C C . MET A 1 107 ? 17.785 -12.604 0.760 1.00 60.25 107 MET A C 1
ATOM 877 O O . MET A 1 107 ? 17.309 -13.723 0.943 1.00 60.25 107 MET A O 1
ATOM 881 N N . GLN A 1 108 ? 18.870 -12.419 0.002 1.00 57.47 108 GLN A N 1
ATOM 882 C CA . GLN A 1 108 ? 19.613 -13.521 -0.621 1.00 57.47 108 GLN A CA 1
ATOM 883 C C . GLN A 1 108 ? 20.266 -14.434 0.424 1.00 57.47 108 GLN A C 1
ATOM 885 O O . GLN A 1 108 ? 20.205 -15.655 0.285 1.00 57.47 108 GLN A O 1
ATOM 890 N N . ASN A 1 109 ? 20.817 -13.864 1.501 1.00 56.25 109 ASN A N 1
ATOM 891 C CA . ASN A 1 109 ? 21.352 -14.638 2.622 1.00 56.25 109 ASN A CA 1
ATOM 892 C C . ASN A 1 109 ? 20.258 -15.463 3.321 1.00 56.25 109 ASN A C 1
ATOM 894 O O . ASN A 1 109 ? 20.501 -16.608 3.698 1.00 56.25 109 ASN A O 1
ATOM 898 N N . LEU A 1 110 ? 19.045 -14.918 3.460 1.00 56.16 110 LEU A N 1
ATOM 899 C CA . LEU A 1 110 ? 17.904 -15.638 4.036 1.00 56.16 110 LEU A CA 1
ATOM 900 C C . LEU A 1 110 ? 17.436 -16.802 3.148 1.00 56.16 110 LEU A C 1
ATOM 902 O O . LEU A 1 110 ? 17.166 -17.883 3.666 1.00 56.16 110 LEU A O 1
ATOM 906 N N . ILE A 1 111 ? 17.392 -16.614 1.825 1.00 47.94 111 ILE A N 1
ATOM 907 C CA . ILE A 1 111 ? 17.048 -17.682 0.868 1.00 47.94 111 ILE A CA 1
ATOM 908 C C . ILE A 1 111 ? 18.104 -18.796 0.899 1.00 47.94 111 ILE A C 1
ATOM 910 O O . ILE A 1 111 ? 17.756 -19.969 0.985 1.00 47.94 111 ILE A O 1
ATOM 914 N N . PHE A 1 112 ? 19.390 -18.441 0.931 1.00 39.75 112 PHE A N 1
ATOM 915 C CA . PHE A 1 112 ? 20.483 -19.414 0.997 1.00 39.75 112 PHE A CA 1
ATOM 916 C C . PHE A 1 112 ? 20.486 -20.230 2.305 1.00 39.75 112 PHE A C 1
ATOM 918 O O . PHE A 1 112 ? 20.822 -21.413 2.299 1.00 39.75 112 PHE A O 1
ATOM 925 N N . LEU A 1 113 ? 20.075 -19.631 3.429 1.00 44.84 113 LEU A N 1
ATOM 926 C CA . LEU A 1 113 ? 19.928 -20.336 4.710 1.00 44.84 113 LEU A CA 1
ATOM 927 C C . LEU A 1 113 ? 18.678 -21.233 4.764 1.00 44.84 113 LEU A C 1
ATOM 929 O O . LEU A 1 113 ? 18.696 -22.246 5.461 1.00 44.84 113 LEU A O 1
ATOM 933 N N . ALA A 1 114 ? 17.617 -20.894 4.026 1.00 43.16 114 ALA A N 1
ATOM 934 C CA . ALA A 1 114 ? 16.394 -21.695 3.929 1.00 43.16 114 ALA A CA 1
ATOM 935 C C . ALA A 1 114 ? 16.534 -22.918 2.996 1.00 43.16 114 ALA A C 1
ATOM 937 O O . ALA A 1 114 ? 15.769 -23.871 3.124 1.00 43.16 114 ALA A O 1
ATOM 938 N N . GLU A 1 115 ? 17.522 -22.919 2.094 1.00 38.12 115 GLU A N 1
ATOM 939 C CA . GLU A 1 115 ? 17.831 -24.033 1.182 1.00 38.12 115 GLU A CA 1
ATOM 940 C C . GLU A 1 115 ? 18.838 -25.053 1.753 1.00 38.12 115 GLU A C 1
ATOM 942 O O . GLU A 1 115 ? 19.199 -26.025 1.083 1.00 38.12 115 GLU A O 1
ATOM 947 N N . ALA A 1 116 ? 19.277 -24.895 3.007 1.00 37.25 116 ALA A N 1
ATOM 948 C CA . ALA A 1 116 ? 20.027 -25.947 3.687 1.00 37.25 116 ALA A CA 1
ATOM 949 C C . ALA A 1 116 ? 19.117 -27.178 3.903 1.00 37.25 116 ALA A C 1
ATOM 951 O O . ALA A 1 116 ? 17.992 -27.025 4.387 1.00 37.25 116 ALA A O 1
ATOM 952 N N . PRO A 1 117 ? 19.568 -28.407 3.573 1.00 39.09 117 PRO A N 1
ATOM 953 C CA . PRO A 1 117 ? 18.726 -29.596 3.637 1.00 39.09 117 PRO A CA 1
ATOM 954 C C . PRO A 1 117 ? 18.226 -29.808 5.065 1.00 39.09 117 PRO A C 1
ATOM 956 O O . PRO A 1 117 ? 18.992 -30.106 5.983 1.00 39.09 117 PRO A O 1
ATOM 959 N N . THR A 1 118 ? 16.919 -29.640 5.247 1.00 38.53 118 THR A N 1
ATOM 960 C CA . THR A 1 118 ? 16.247 -29.861 6.520 1.00 38.53 118 THR A CA 1
ATOM 961 C C . THR A 1 118 ? 16.299 -31.354 6.827 1.00 38.53 118 THR A C 1
ATOM 963 O O . THR A 1 118 ? 15.656 -32.171 6.168 1.00 38.53 118 THR A O 1
ATOM 966 N N . ILE A 1 119 ? 17.091 -31.727 7.829 1.00 44.09 119 ILE A N 1
ATOM 967 C CA . ILE A 1 119 ? 16.973 -33.029 8.483 1.00 44.09 119 ILE A CA 1
ATOM 968 C C . ILE A 1 119 ? 15.578 -33.046 9.118 1.00 44.09 119 ILE A C 1
ATOM 970 O O . ILE A 1 119 ? 15.249 -32.157 9.903 1.00 44.09 119 ILE A O 1
ATOM 974 N N . ALA A 1 120 ? 14.747 -34.009 8.719 1.00 32.84 120 ALA A N 1
ATOM 975 C CA . ALA A 1 120 ? 13.359 -34.113 9.156 1.00 32.84 120 ALA A CA 1
ATOM 976 C C . ALA A 1 120 ? 13.247 -34.075 10.696 1.00 32.84 120 ALA A C 1
ATOM 978 O O . ALA A 1 120 ? 13.925 -34.862 11.366 1.00 32.84 120 ALA A O 1
ATOM 979 N N . PRO A 1 121 ? 12.412 -33.196 11.282 1.00 38.91 121 PRO A N 1
ATOM 980 C CA . PRO A 1 121 ? 12.126 -33.250 12.708 1.00 38.91 121 PRO A CA 1
ATOM 981 C C . PRO A 1 121 ? 11.195 -34.438 13.020 1.00 38.91 121 PRO A C 1
ATOM 983 O O . PRO A 1 121 ? 10.401 -34.840 12.164 1.00 38.91 121 PRO A O 1
ATOM 986 N N . PRO A 1 122 ? 11.279 -35.024 14.229 1.00 38.47 122 PRO A N 1
ATOM 987 C CA . PRO A 1 122 ? 10.443 -36.153 14.611 1.00 38.47 122 PRO A CA 1
ATOM 988 C C . PRO A 1 122 ? 8.978 -35.718 14.744 1.00 38.47 122 PRO A C 1
ATOM 990 O O . PRO A 1 122 ? 8.675 -34.631 15.244 1.00 38.47 122 PRO A O 1
ATOM 993 N N . GLU A 1 123 ? 8.083 -36.595 14.288 1.00 42.91 123 GLU A N 1
ATOM 994 C CA . GLU A 1 123 ? 6.627 -36.448 14.318 1.00 42.91 123 GLU A CA 1
ATOM 995 C C . GLU A 1 123 ? 6.142 -35.918 15.673 1.00 42.91 123 GLU A C 1
ATOM 997 O O . GLU A 1 123 ? 6.190 -36.604 16.695 1.00 42.91 123 GLU A O 1
ATOM 1002 N N . THR A 1 124 ? 5.657 -34.677 15.673 1.00 34.75 124 THR A N 1
ATOM 1003 C CA . THR A 1 124 ? 4.966 -34.088 16.818 1.00 34.75 124 THR A CA 1
ATOM 1004 C C . THR A 1 124 ? 3.484 -34.017 16.478 1.00 34.75 124 THR A C 1
ATOM 1006 O O . THR A 1 124 ? 3.093 -33.543 15.413 1.00 34.75 124 THR A O 1
ATOM 1009 N N . GLN A 1 125 ? 2.672 -34.576 17.370 1.00 35.41 125 GLN A N 1
ATOM 1010 C CA . GLN A 1 125 ? 1.243 -34.803 17.195 1.00 35.41 125 GLN A CA 1
ATOM 1011 C C . GLN A 1 125 ? 0.484 -33.498 16.908 1.00 35.41 125 GLN A C 1
ATOM 1013 O O . GLN A 1 125 ? 0.639 -32.502 17.612 1.00 35.41 125 GLN A O 1
ATOM 1018 N N . ILE A 1 126 ? -0.347 -33.540 15.865 1.00 39.88 126 ILE A N 1
ATOM 1019 C CA . ILE A 1 126 ? -1.142 -32.427 15.340 1.00 39.88 126 ILE A CA 1
ATOM 1020 C C . ILE A 1 126 ? -2.229 -32.047 16.356 1.00 39.88 126 ILE A C 1
ATOM 1022 O O . ILE A 1 126 ? -3.164 -32.813 16.592 1.00 39.88 126 ILE A O 1
ATOM 1026 N N . GLN A 1 127 ? -2.122 -30.850 16.934 1.00 33.94 127 GLN A N 1
ATOM 1027 C CA . GLN A 1 127 ? -3.279 -30.124 17.465 1.00 33.94 127 GLN A CA 1
ATOM 1028 C C . GLN A 1 127 ? -3.992 -29.414 16.301 1.00 33.94 127 GLN A C 1
ATOM 1030 O O . GLN A 1 127 ? -3.324 -29.030 15.339 1.00 33.94 127 GLN A O 1
ATOM 1035 N N . PRO A 1 128 ? -5.329 -29.259 16.335 1.00 43.44 128 PRO A N 1
ATOM 1036 C CA . PRO A 1 128 ? -6.080 -28.700 15.216 1.00 43.44 128 PRO A CA 1
ATOM 1037 C C . PRO A 1 128 ? -5.679 -27.235 14.998 1.00 43.44 128 PRO A C 1
ATOM 1039 O O . PRO A 1 128 ? -5.915 -26.385 15.853 1.00 43.44 128 PRO A O 1
ATOM 1042 N N . SER A 1 129 ? -5.031 -26.971 13.864 1.00 44.09 129 SER A N 1
ATOM 1043 C CA . SER A 1 129 ? -4.575 -25.647 13.453 1.00 44.09 129 SER A CA 1
ATOM 1044 C C . SER A 1 129 ? -5.755 -24.743 13.102 1.00 44.09 129 SER A C 1
ATOM 1046 O O . SER A 1 129 ? -6.712 -25.185 12.462 1.00 44.09 129 SER A O 1
ATOM 1048 N N . GLU A 1 130 ? -5.646 -23.475 13.492 1.00 43.66 130 GLU A N 1
ATOM 1049 C CA . GLU A 1 130 ? -6.460 -22.351 13.019 1.00 43.66 130 GLU A CA 1
ATOM 1050 C C . GLU A 1 130 ? -6.663 -22.385 11.488 1.00 43.66 130 GLU A C 1
ATOM 1052 O O . GLU A 1 130 ? -5.829 -22.953 10.771 1.00 43.66 130 GLU A O 1
ATOM 1057 N N . PRO A 1 131 ? -7.769 -21.818 10.959 1.00 46.03 131 PRO A N 1
ATOM 1058 C CA . PRO A 1 131 ? -8.033 -21.832 9.524 1.00 46.03 131 PRO A CA 1
ATOM 1059 C C . PRO A 1 131 ? -6.850 -21.232 8.759 1.00 46.03 131 PRO A C 1
ATOM 1061 O O . PRO A 1 131 ? -6.387 -20.136 9.067 1.00 46.03 131 PRO A O 1
ATOM 1064 N N . ALA A 1 132 ? -6.358 -21.975 7.767 1.00 55.09 132 ALA A N 1
ATOM 1065 C CA . ALA A 1 132 ? -5.246 -21.556 6.929 1.00 55.09 132 ALA A CA 1
ATOM 1066 C C . ALA A 1 132 ? -5.568 -20.206 6.274 1.00 55.09 132 ALA A C 1
ATOM 1068 O O . ALA A 1 132 ? -6.558 -20.086 5.548 1.00 55.09 132 ALA A O 1
ATOM 1069 N N . VAL A 1 133 ? -4.734 -19.197 6.538 1.00 58.34 133 VAL A N 1
ATOM 1070 C CA . VAL A 1 133 ? -4.829 -17.895 5.874 1.00 58.34 133 VAL A CA 1
ATOM 1071 C C . VAL A 1 133 ? -4.700 -18.133 4.361 1.00 58.34 133 VAL A C 1
ATOM 1073 O O . VAL A 1 133 ? -3.771 -18.835 3.942 1.00 58.34 133 VAL A O 1
ATOM 1076 N N . PRO A 1 134 ? -5.628 -17.617 3.534 1.00 73.12 134 PRO A N 1
ATOM 1077 C CA . PRO A 1 134 ? -5.542 -17.756 2.088 1.00 73.12 134 PRO A CA 1
ATOM 1078 C C . PRO A 1 134 ? -4.205 -17.222 1.581 1.00 73.12 134 PRO A C 1
ATOM 1080 O O . PRO A 1 134 ? -3.733 -16.188 2.048 1.00 73.12 134 PRO A O 1
ATOM 1083 N N . ARG A 1 135 ? -3.609 -17.906 0.598 1.00 84.75 135 ARG A N 1
ATOM 1084 C CA . ARG A 1 135 ? -2.341 -17.473 -0.009 1.00 84.75 135 ARG A CA 1
ATOM 1085 C C . ARG A 1 135 ? -2.430 -16.041 -0.542 1.00 84.75 135 ARG A C 1
ATOM 1087 O O . ARG A 1 135 ? -1.502 -15.265 -0.329 1.00 84.75 135 ARG A O 1
ATOM 1094 N N . TYR A 1 136 ? -3.537 -15.731 -1.215 1.00 92.31 136 TYR A N 1
ATOM 1095 C CA . TYR A 1 136 ? -3.831 -14.407 -1.735 1.00 92.31 136 TYR A CA 1
ATOM 1096 C C . TYR A 1 136 ? -5.181 -13.911 -1.234 1.00 92.31 136 TYR A C 1
ATOM 1098 O O . TYR A 1 136 ? -6.153 -14.670 -1.151 1.00 92.31 136 TYR A O 1
ATOM 1106 N N . PHE A 1 137 ? -5.235 -12.631 -0.895 1.00 95.06 137 PHE A N 1
ATOM 1107 C CA . PHE A 1 137 ? -6.460 -11.955 -0.502 1.00 95.06 137 PHE A CA 1
ATOM 1108 C C . PHE A 1 137 ? -6.444 -10.502 -0.970 1.00 95.06 137 PHE A C 1
ATOM 1110 O O . PHE A 1 137 ? -5.389 -9.879 -1.064 1.00 95.06 137 PHE A O 1
ATOM 1117 N N . ALA A 1 138 ? -7.636 -9.979 -1.232 1.00 96.88 138 ALA A N 1
ATOM 1118 C CA . ALA A 1 138 ? -7.892 -8.554 -1.301 1.00 96.88 138 ALA A CA 1
ATOM 1119 C C . ALA A 1 138 ? -8.501 -8.092 0.027 1.00 96.88 138 ALA A C 1
ATOM 1121 O O . ALA A 1 138 ? -9.190 -8.858 0.711 1.00 96.88 138 ALA A O 1
ATOM 1122 N N . GLN A 1 139 ? -8.277 -6.837 0.390 1.00 97.75 139 GLN A N 1
ATOM 1123 C CA . GLN A 1 139 ? -8.780 -6.268 1.632 1.00 97.75 139 GLN A CA 1
ATOM 1124 C C . GLN A 1 139 ? -9.337 -4.867 1.389 1.00 97.75 139 GLN A C 1
ATOM 1126 O O . GLN A 1 139 ? -8.789 -4.087 0.615 1.00 97.75 139 GLN A O 1
ATOM 1131 N N . LEU A 1 140 ? -10.452 -4.541 2.037 1.00 97.69 140 LEU A N 1
ATOM 1132 C CA . LEU A 1 140 ? -11.031 -3.202 2.009 1.00 97.69 140 LEU A CA 1
ATOM 1133 C C . LEU A 1 140 ? -11.042 -2.627 3.419 1.00 97.69 140 LEU A C 1
ATOM 1135 O O . LEU A 1 140 ? -11.756 -3.135 4.279 1.00 97.69 140 LEU A O 1
ATOM 1139 N N . PHE A 1 141 ? -10.289 -1.558 3.645 1.00 97.00 141 PHE A N 1
ATOM 1140 C CA . PHE A 1 141 ? -10.297 -0.790 4.885 1.00 97.00 141 PHE A CA 1
ATOM 1141 C C . PHE A 1 141 ? -11.275 0.373 4.782 1.00 97.00 141 PHE A C 1
ATOM 1143 O O . PHE A 1 141 ? -11.409 1.009 3.734 1.00 97.00 141 PHE A O 1
ATOM 1150 N N . ILE A 1 142 ? -11.938 0.677 5.891 1.00 95.44 142 ILE A N 1
ATOM 1151 C CA . ILE A 1 142 ? -13.028 1.647 5.945 1.00 95.44 142 ILE A CA 1
ATOM 1152 C C . ILE A 1 142 ? -12.656 2.748 6.932 1.00 95.44 142 ILE A C 1
ATOM 1154 O O . ILE A 1 142 ? -12.423 2.482 8.108 1.00 95.44 142 ILE A O 1
ATOM 1158 N N . ASP A 1 143 ? -12.607 3.988 6.447 1.00 92.81 143 ASP A N 1
ATOM 1159 C CA . ASP A 1 143 ? -12.314 5.172 7.251 1.00 92.81 143 ASP A CA 1
ATOM 1160 C C . ASP A 1 143 ? -13.610 5.929 7.559 1.00 92.81 143 ASP A C 1
ATOM 1162 O O . ASP A 1 143 ? -14.237 6.515 6.671 1.00 92.81 143 ASP A O 1
ATOM 1166 N N . MET A 1 144 ? -13.991 5.932 8.837 1.00 90.12 144 MET A N 1
ATOM 1167 C CA . MET A 1 144 ? -15.142 6.674 9.375 1.00 90.12 144 MET A CA 1
ATOM 1168 C C . MET A 1 144 ? -14.727 8.026 9.996 1.00 90.12 144 MET A C 1
ATOM 1170 O O . MET A 1 144 ? -15.422 8.567 10.851 1.00 90.12 144 MET A O 1
ATOM 1174 N N . GLY A 1 145 ? -13.568 8.569 9.605 1.00 86.06 145 GLY A N 1
ATOM 1175 C CA . GLY A 1 145 ? -13.007 9.836 10.093 1.00 86.06 145 GLY A CA 1
ATOM 1176 C C . GLY A 1 145 ? -11.848 9.695 11.079 1.00 86.06 145 GLY A C 1
ATOM 1177 O O . GLY A 1 145 ? -11.372 10.699 11.606 1.00 86.06 145 GLY A O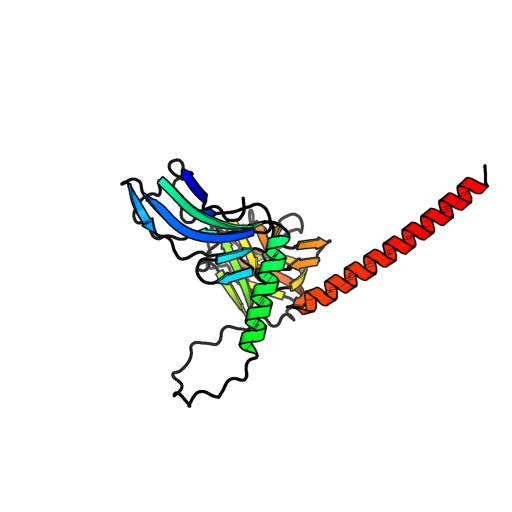 1
ATOM 1178 N N . LEU A 1 146 ? -11.396 8.466 11.334 1.00 84.44 146 LEU A N 1
ATOM 1179 C CA . LEU A 1 146 ? -10.327 8.138 12.283 1.00 84.44 146 LEU A CA 1
ATOM 1180 C C . LEU A 1 146 ? -9.089 7.530 11.602 1.00 84.44 146 LEU A C 1
ATOM 1182 O O . LEU A 1 146 ? -8.117 7.195 12.275 1.00 84.44 146 LEU A O 1
ATOM 1186 N N . GLY A 1 147 ? -9.106 7.416 10.272 1.00 86.75 147 GLY A N 1
ATOM 1187 C CA . GLY A 1 147 ? -8.097 6.704 9.497 1.00 86.75 147 GLY A CA 1
ATOM 1188 C C . GLY A 1 147 ? -8.457 5.233 9.279 1.00 86.75 147 GLY A C 1
ATOM 1189 O O . GLY A 1 147 ? -9.558 4.785 9.592 1.00 86.75 147 GLY A O 1
ATOM 1190 N N . PHE A 1 148 ? -7.520 4.483 8.701 1.00 87.12 148 PHE A N 1
ATOM 1191 C CA . PHE A 1 148 ? -7.689 3.060 8.404 1.00 87.12 148 PHE A CA 1
ATOM 1192 C C . PHE A 1 148 ? -7.191 2.198 9.567 1.00 87.12 148 PHE A C 1
ATOM 1194 O O . PHE A 1 148 ? -6.146 2.483 10.150 1.00 87.12 148 PHE A O 1
ATOM 1201 N N . SER A 1 149 ? -7.918 1.126 9.890 1.00 82.75 149 SER A N 1
ATOM 1202 C CA . SER A 1 149 ? -7.510 0.151 10.906 1.00 82.75 149 SER A CA 1
ATOM 1203 C C . SER A 1 149 ? -7.910 -1.271 10.513 1.00 82.75 149 SER A C 1
ATOM 1205 O O . SER A 1 149 ? -8.948 -1.474 9.889 1.00 82.75 149 SER A O 1
ATOM 1207 N N . GLU A 1 150 ? -7.134 -2.268 10.943 1.00 82.88 150 GLU A N 1
ATOM 1208 C CA . GLU A 1 150 ? -7.426 -3.693 10.691 1.00 82.88 150 GLU A CA 1
ATOM 1209 C C . GLU A 1 150 ? -8.804 -4.120 11.212 1.00 82.88 150 GLU A C 1
ATOM 1211 O O . GLU A 1 150 ? -9.517 -4.892 10.575 1.00 82.88 150 GLU A O 1
ATOM 1216 N N . LYS A 1 151 ? -9.225 -3.564 12.357 1.00 85.81 151 LYS A N 1
ATOM 1217 C CA . LYS A 1 151 ? -10.545 -3.828 12.956 1.00 85.81 151 LYS A CA 1
ATOM 1218 C C . LYS A 1 151 ? -11.701 -3.347 12.075 1.00 85.81 151 LYS A C 1
ATOM 1220 O O . LYS A 1 151 ? -12.831 -3.788 12.263 1.00 85.81 151 LYS A O 1
ATOM 1225 N N . GLN A 1 152 ? -11.430 -2.420 11.162 1.00 89.69 152 GLN A N 1
ATOM 1226 C CA . GLN A 1 152 ? -12.388 -1.830 10.235 1.00 89.69 152 GLN A CA 1
ATOM 1227 C C . GLN A 1 152 ? -12.018 -2.217 8.806 1.00 89.69 152 GLN A C 1
ATOM 1229 O O . GLN A 1 152 ? -11.923 -1.368 7.920 1.00 89.69 152 GLN A O 1
ATOM 1234 N N . SER A 1 153 ? -11.794 -3.513 8.599 1.00 94.56 153 SER A N 1
ATOM 1235 C CA . SER A 1 153 ? -11.469 -4.060 7.294 1.00 94.56 153 SER A CA 1
ATOM 1236 C C . SER A 1 153 ? -12.303 -5.292 6.960 1.00 94.56 153 SER A C 1
ATOM 1238 O O . SER A 1 153 ? -12.817 -5.984 7.843 1.00 94.56 153 SER A O 1
ATOM 1240 N N . ILE A 1 154 ? -12.446 -5.547 5.664 1.00 96.50 154 ILE A N 1
ATOM 1241 C CA . ILE A 1 154 ? -13.120 -6.718 5.115 1.00 96.50 154 ILE A CA 1
ATOM 1242 C C . ILE A 1 154 ? -12.110 -7.457 4.246 1.00 96.50 154 ILE A C 1
ATOM 1244 O O . ILE A 1 154 ? -11.586 -6.890 3.289 1.00 96.50 154 ILE A O 1
ATOM 1248 N N . LEU A 1 155 ? -11.851 -8.718 4.580 1.00 95.62 155 LEU A N 1
ATOM 1249 C CA . LEU A 1 155 ? -10.952 -9.608 3.851 1.00 95.62 155 LEU A CA 1
ATOM 1250 C C . LEU A 1 155 ? -11.739 -10.485 2.880 1.00 95.62 155 LEU A C 1
ATOM 1252 O O . LEU A 1 155 ? -12.708 -11.137 3.271 1.00 95.62 155 LEU A O 1
ATOM 1256 N N . GLN A 1 156 ? -11.276 -10.552 1.637 1.00 95.31 156 GLN A N 1
ATOM 1257 C CA . GLN A 1 156 ? -11.802 -11.450 0.621 1.00 95.31 156 GLN A CA 1
ATOM 1258 C C . GLN A 1 156 ? -10.659 -12.308 0.052 1.00 95.31 156 GLN A C 1
ATOM 1260 O O . GLN A 1 156 ? -9.755 -11.768 -0.584 1.00 95.31 156 GLN A O 1
ATOM 1265 N N . PRO A 1 157 ? -10.670 -13.639 0.258 1.00 94.56 157 PRO A N 1
ATOM 1266 C CA . PRO A 1 157 ? -9.738 -14.548 -0.407 1.00 94.56 157 PRO A CA 1
ATOM 1267 C C . PRO A 1 157 ? -9.867 -14.449 -1.930 1.00 94.56 157 PRO A C 1
ATOM 1269 O O . PRO A 1 157 ? -10.991 -14.399 -2.435 1.00 94.56 157 PRO A O 1
ATOM 1272 N N . ILE A 1 158 ? -8.740 -14.464 -2.644 1.00 94.19 158 ILE A N 1
ATOM 1273 C CA . ILE A 1 158 ? -8.704 -14.386 -4.111 1.00 94.19 158 ILE A CA 1
ATOM 1274 C C . ILE A 1 158 ? -7.668 -15.347 -4.708 1.00 94.19 158 ILE A C 1
ATOM 1276 O O . ILE A 1 158 ? -6.790 -15.854 -4.007 1.00 94.19 158 ILE A O 1
ATOM 1280 N N . THR A 1 159 ? -7.758 -15.599 -6.011 1.00 90.44 159 THR A N 1
ATOM 1281 C CA . THR A 1 159 ? -6.781 -16.367 -6.795 1.00 90.44 159 THR A CA 1
ATOM 1282 C C . THR A 1 159 ? -5.937 -15.486 -7.713 1.00 90.44 159 THR A C 1
ATOM 1284 O O . THR A 1 159 ? -4.900 -15.948 -8.189 1.00 90.44 159 THR A O 1
ATOM 1287 N N . GLY A 1 160 ? -6.352 -14.237 -7.948 1.00 88.06 160 GLY A N 1
ATOM 1288 C CA . GLY A 1 160 ? -5.772 -13.355 -8.960 1.00 88.06 160 GLY A CA 1
ATOM 1289 C C . GLY A 1 160 ? -6.375 -13.567 -10.353 1.00 88.06 160 GLY A C 1
ATOM 1290 O O . GLY A 1 160 ? -5.787 -13.140 -11.339 1.00 88.06 160 GLY A O 1
ATOM 1291 N N . GLU A 1 161 ? -7.525 -14.236 -10.456 1.00 91.19 161 GLU A N 1
ATOM 1292 C CA . GLU A 1 161 ? -8.280 -14.414 -11.712 1.00 91.19 161 GLU A CA 1
ATOM 1293 C C . GLU A 1 161 ? -9.638 -13.693 -11.675 1.00 91.19 161 GLU A C 1
ATOM 1295 O O . GLU A 1 161 ? -10.414 -13.730 -12.632 1.00 91.19 161 GLU A O 1
ATOM 1300 N N . GLU A 1 162 ? -9.944 -13.035 -10.560 1.00 94.19 162 GLU A N 1
ATOM 1301 C CA . GLU A 1 162 ? -11.193 -12.336 -10.332 1.00 94.19 162 GLU A CA 1
ATOM 1302 C C . GLU A 1 162 ? -11.327 -11.150 -11.280 1.00 94.19 162 GLU A C 1
ATOM 1304 O O . GLU A 1 162 ? -10.452 -10.290 -11.366 1.00 94.19 162 GLU A O 1
ATOM 1309 N N . SER A 1 163 ? -12.479 -11.074 -11.945 1.00 94.06 163 SER A N 1
ATOM 1310 C CA . SER A 1 163 ? -12.865 -9.907 -12.738 1.00 94.06 163 SER A CA 1
ATOM 1311 C C . SER A 1 163 ? -13.661 -8.876 -11.929 1.00 94.06 163 SER A C 1
ATOM 1313 O O . SER A 1 163 ? -13.899 -7.758 -12.386 1.00 94.06 163 SER A O 1
ATOM 1315 N N . GLN A 1 164 ? -14.156 -9.264 -10.748 1.00 96.19 164 GLN A N 1
ATOM 1316 C CA . GLN A 1 164 ? -14.987 -8.424 -9.890 1.00 96.19 164 GLN A CA 1
ATOM 1317 C C . GLN A 1 164 ? -14.828 -8.806 -8.415 1.00 96.19 164 GLN A C 1
ATOM 1319 O O . GLN A 1 164 ? -14.895 -9.984 -8.067 1.00 96.19 164 GLN A O 1
ATOM 1324 N N . LEU A 1 165 ? -14.682 -7.799 -7.556 1.00 97.12 165 LEU A N 1
ATOM 1325 C CA . LEU A 1 165 ? -14.644 -7.922 -6.099 1.00 97.12 165 LEU A CA 1
ATOM 1326 C C . LEU A 1 165 ? -15.744 -7.046 -5.500 1.00 97.12 165 LEU A C 1
ATOM 1328 O O . LEU A 1 165 ? -15.907 -5.895 -5.908 1.00 97.12 165 LEU A O 1
ATOM 1332 N N . GLU A 1 166 ? -16.512 -7.588 -4.555 1.00 97.56 166 GLU A N 1
ATOM 1333 C CA . GLU A 1 166 ? -17.638 -6.898 -3.920 1.00 97.56 166 GLU A CA 1
ATOM 1334 C C . GLU A 1 166 ? -17.492 -6.933 -2.404 1.00 97.56 166 GLU A C 1
ATOM 1336 O O . GLU A 1 166 ? -17.447 -8.001 -1.800 1.00 97.56 166 GLU A O 1
ATOM 1341 N N . PHE A 1 167 ? -17.518 -5.758 -1.785 1.00 97.31 167 PHE A N 1
ATOM 1342 C CA . PHE A 1 167 ? -17.424 -5.609 -0.340 1.00 97.31 167 PHE A CA 1
ATOM 1343 C C . PHE A 1 167 ? -18.722 -5.019 0.209 1.00 97.31 167 PHE A C 1
ATOM 1345 O O . PHE A 1 167 ? -19.156 -3.947 -0.222 1.00 97.31 167 PHE A O 1
ATOM 1352 N N . ASP A 1 168 ? -19.344 -5.716 1.161 1.00 96.12 168 ASP A N 1
ATOM 1353 C CA . ASP A 1 168 ? -20.512 -5.227 1.899 1.00 96.12 168 ASP A CA 1
ATOM 1354 C C . ASP A 1 168 ? -20.061 -4.294 3.026 1.00 96.12 168 ASP A C 1
ATOM 1356 O O . ASP A 1 168 ? -19.486 -4.728 4.022 1.00 96.12 168 ASP A O 1
ATOM 1360 N N . VAL A 1 169 ? -20.334 -3.003 2.862 1.00 96.06 169 VAL A N 1
ATOM 1361 C CA . VAL A 1 169 ? -19.986 -1.956 3.831 1.00 96.06 169 VAL A CA 1
ATOM 1362 C C . VAL A 1 169 ? -21.213 -1.450 4.598 1.00 96.06 169 VAL A C 1
ATOM 1364 O O . VAL A 1 169 ? -21.117 -0.475 5.338 1.00 96.06 169 VAL A O 1
ATOM 1367 N N . SER A 1 170 ? -22.362 -2.128 4.487 1.00 94.31 170 SER A N 1
ATOM 1368 C CA . SER A 1 170 ? -23.625 -1.720 5.124 1.00 94.31 170 SER A CA 1
ATOM 1369 C C . SER A 1 170 ? -23.569 -1.663 6.658 1.00 94.31 170 SER A C 1
ATOM 1371 O O . SER A 1 170 ? -24.369 -0.960 7.281 1.00 94.31 170 SER A O 1
ATOM 1373 N N . GLY A 1 171 ? -22.619 -2.379 7.269 1.00 92.81 171 GLY A N 1
ATOM 1374 C CA . GLY A 1 171 ? -22.362 -2.369 8.712 1.00 92.81 171 GLY A CA 1
ATOM 1375 C C . GLY A 1 171 ? -21.616 -1.134 9.227 1.00 92.81 171 GLY A C 1
ATOM 1376 O O . GLY A 1 171 ? -21.493 -0.969 10.440 1.00 92.81 171 GLY A O 1
ATOM 1377 N N . TYR A 1 172 ? -21.130 -0.270 8.335 1.00 92.25 172 TYR A N 1
ATOM 1378 C CA . TYR A 1 172 ? -20.321 0.899 8.670 1.00 92.25 172 TYR A CA 1
ATOM 1379 C C . TYR A 1 172 ? -21.132 2.185 8.478 1.00 92.25 172 TYR A C 1
ATOM 1381 O O . TYR A 1 172 ? -21.986 2.286 7.596 1.00 92.25 172 TYR A O 1
ATOM 1389 N N . GLN A 1 173 ? -20.891 3.176 9.334 1.00 88.00 173 GLN A N 1
ATOM 1390 C CA . GLN A 1 173 ? -21.604 4.456 9.319 1.00 88.00 173 GLN A CA 1
ATOM 1391 C C . GLN A 1 173 ? -20.645 5.592 8.977 1.00 88.00 173 GLN A C 1
ATOM 1393 O O . GLN A 1 173 ? -19.458 5.504 9.259 1.00 88.00 173 GLN A O 1
ATOM 1398 N N . GLU A 1 174 ? -21.169 6.656 8.364 1.00 88.69 174 GLU A N 1
ATOM 1399 C CA . GLU A 1 174 ? -20.409 7.887 8.081 1.00 88.69 174 GLU A CA 1
ATOM 1400 C C . GLU A 1 174 ? -19.072 7.643 7.351 1.00 88.69 174 GLU A C 1
ATOM 1402 O O . GLU A 1 174 ? -18.061 8.285 7.634 1.00 88.69 174 GLU A O 1
ATOM 1407 N N . ILE A 1 175 ? -19.064 6.706 6.395 1.00 92.75 175 ILE A N 1
ATOM 1408 C CA . ILE A 1 175 ? -17.860 6.350 5.638 1.00 92.75 175 ILE A CA 1
ATOM 1409 C C . ILE A 1 175 ? -17.361 7.582 4.876 1.00 92.75 175 ILE A C 1
ATOM 1411 O O . ILE A 1 175 ? -18.072 8.151 4.043 1.00 92.75 175 ILE A O 1
ATOM 1415 N N . GLN A 1 176 ? -16.127 7.988 5.156 1.00 89.69 176 GLN A N 1
ATOM 1416 C CA . GLN A 1 176 ? -15.479 9.115 4.492 1.00 89.69 176 GLN A CA 1
ATOM 1417 C C . GLN A 1 176 ? -14.649 8.629 3.309 1.00 89.69 176 GLN A C 1
ATOM 1419 O O . GLN A 1 176 ? -14.757 9.153 2.200 1.00 89.69 176 GLN A O 1
ATOM 1424 N N . ARG A 1 177 ? -13.833 7.598 3.540 1.00 93.00 177 ARG A N 1
ATOM 1425 C CA . ARG A 1 177 ? -12.930 7.018 2.545 1.00 93.00 177 ARG A CA 1
ATOM 1426 C C . ARG A 1 177 ? -12.887 5.506 2.691 1.00 93.00 177 ARG A C 1
ATOM 1428 O O . ARG A 1 177 ? -13.172 4.962 3.756 1.00 93.00 177 ARG A O 1
ATOM 1435 N N . VAL A 1 178 ? -12.471 4.839 1.627 1.00 95.31 178 VAL A N 1
ATOM 1436 C CA . VAL A 1 178 ? -12.105 3.422 1.662 1.00 95.31 178 VAL A CA 1
ATOM 1437 C C . VAL A 1 178 ? -10.694 3.254 1.117 1.00 95.31 178 VAL A C 1
ATOM 1439 O O . VAL A 1 178 ? -10.282 4.015 0.243 1.00 95.31 178 VAL A O 1
ATOM 1442 N N . ARG A 1 179 ? -9.944 2.282 1.633 1.00 96.62 179 ARG A N 1
ATOM 1443 C CA . ARG A 1 179 ? -8.654 1.869 1.074 1.00 96.62 179 ARG A CA 1
ATOM 1444 C C . ARG A 1 179 ? -8.783 0.437 0.600 1.00 96.62 179 ARG A C 1
ATOM 1446 O O . ARG A 1 179 ? -9.073 -0.454 1.390 1.00 96.62 179 ARG A O 1
ATOM 1453 N N . PHE A 1 180 ? -8.643 0.258 -0.699 1.00 97.00 180 PHE A N 1
ATOM 1454 C CA . PHE A 1 180 ? -8.656 -1.031 -1.348 1.00 97.00 180 PHE A CA 1
ATOM 1455 C C . PHE A 1 180 ? -7.225 -1.517 -1.529 1.00 97.00 180 PHE A C 1
ATOM 1457 O O . PHE A 1 180 ? -6.430 -0.874 -2.219 1.00 97.00 180 PHE A O 1
ATOM 1464 N N . ASP A 1 181 ? -6.945 -2.662 -0.926 1.00 96.88 181 ASP A N 1
ATOM 1465 C CA . ASP A 1 181 ? -5.677 -3.360 -1.009 1.00 96.88 181 ASP A CA 1
ATOM 1466 C C . ASP A 1 181 ? -5.924 -4.576 -1.920 1.00 96.88 181 ASP A C 1
ATOM 1468 O O . ASP A 1 181 ? -6.515 -5.572 -1.488 1.00 96.88 181 ASP A O 1
ATOM 1472 N N . PRO A 1 182 ? -5.605 -4.486 -3.227 1.00 95.88 182 PRO A N 1
ATOM 1473 C CA . PRO A 1 182 ? -6.040 -5.465 -4.222 1.00 95.88 182 PRO A CA 1
ATOM 1474 C C . PRO A 1 182 ? -5.371 -6.831 -4.082 1.00 95.88 182 PRO A C 1
ATOM 1476 O O . PRO A 1 182 ? -5.868 -7.805 -4.645 1.00 95.88 182 PRO A O 1
ATOM 1479 N N . LEU A 1 183 ? -4.227 -6.904 -3.409 1.00 95.88 183 LEU A N 1
ATOM 1480 C CA . LEU A 1 183 ? -3.468 -8.128 -3.188 1.00 95.88 183 LEU A CA 1
ATOM 1481 C C . LEU A 1 183 ? -2.565 -7.938 -1.963 1.00 95.88 183 LEU A C 1
ATOM 1483 O O . LEU A 1 183 ? -2.228 -6.816 -1.619 1.00 95.88 183 LEU A O 1
ATOM 1487 N N . ASN A 1 184 ? -2.114 -9.021 -1.348 1.00 92.94 184 ASN A N 1
ATOM 1488 C CA . ASN A 1 184 ? -1.075 -9.045 -0.312 1.00 92.94 184 ASN A CA 1
ATOM 1489 C C . ASN A 1 184 ? 0.320 -9.415 -0.872 1.00 92.94 184 ASN A C 1
ATOM 1491 O O . ASN A 1 184 ? 1.111 -10.083 -0.203 1.00 92.94 184 ASN A O 1
ATOM 1495 N N . ASP A 1 185 ? 0.588 -9.069 -2.135 1.00 92.44 185 ASP A N 1
ATOM 1496 C CA . ASP A 1 185 ? 1.826 -9.367 -2.867 1.00 92.44 185 ASP A CA 1
ATOM 1497 C C . ASP A 1 185 ? 2.017 -8.341 -4.005 1.00 92.44 185 ASP A C 1
ATOM 1499 O O . ASP A 1 185 ? 1.127 -7.530 -4.281 1.00 92.44 185 ASP A O 1
ATOM 1503 N N . LEU A 1 186 ? 3.161 -8.395 -4.694 1.00 90.38 186 LEU A N 1
ATOM 1504 C CA . LEU A 1 186 ? 3.419 -7.584 -5.885 1.00 90.38 186 LEU A CA 1
ATOM 1505 C C . LEU A 1 186 ? 2.344 -7.843 -6.938 1.00 90.38 186 LEU A C 1
ATOM 1507 O O . LEU A 1 186 ? 1.975 -8.993 -7.191 1.00 90.38 186 LEU A O 1
ATOM 1511 N N . THR A 1 187 ? 1.867 -6.799 -7.606 1.00 94.69 187 THR A N 1
ATOM 1512 C CA . THR A 1 187 ? 0.846 -6.977 -8.638 1.00 94.69 187 THR A CA 1
ATOM 1513 C C . THR A 1 187 ? 0.854 -5.872 -9.675 1.00 94.69 187 THR A C 1
ATOM 1515 O O . THR A 1 187 ? 1.199 -4.725 -9.404 1.00 94.69 187 THR A O 1
ATOM 1518 N N . MET A 1 188 ? 0.443 -6.228 -10.883 1.00 93.62 188 MET A N 1
ATOM 1519 C CA . MET A 1 188 ? 0.004 -5.276 -11.886 1.00 93.62 188 MET A CA 1
ATOM 1520 C C . MET A 1 188 ? -1.419 -5.636 -12.283 1.00 93.62 188 MET A C 1
ATOM 1522 O O . MET A 1 188 ? -1.701 -6.788 -12.626 1.00 93.62 188 MET A O 1
ATOM 1526 N N . LEU A 1 189 ? -2.307 -4.651 -12.235 1.00 94.12 189 LEU A N 1
ATOM 1527 C CA . LEU A 1 189 ? -3.724 -4.836 -12.514 1.00 94.12 189 LEU A CA 1
ATOM 1528 C C . LEU A 1 189 ? -4.318 -3.630 -13.235 1.00 94.12 189 LEU A C 1
ATOM 1530 O O . LEU A 1 189 ? -3.857 -2.499 -13.085 1.00 94.12 189 LEU A O 1
ATOM 1534 N N . GLU A 1 190 ? -5.364 -3.887 -14.006 1.00 92.62 190 GLU A N 1
ATOM 1535 C CA . GLU A 1 190 ? -6.222 -2.860 -14.587 1.00 92.62 190 GLU A CA 1
ATOM 1536 C C . GLU A 1 190 ? -7.444 -2.672 -13.686 1.00 92.62 190 GLU A C 1
ATOM 1538 O O . GLU A 1 190 ? -8.103 -3.655 -13.342 1.00 92.62 190 GLU A O 1
ATOM 1543 N N . ILE A 1 191 ? -7.759 -1.430 -13.307 1.00 91.31 191 ILE A N 1
ATOM 1544 C CA . ILE A 1 191 ? -9.045 -1.103 -12.678 1.00 91.31 191 ILE A CA 1
ATOM 1545 C C . ILE A 1 191 ? -9.977 -0.575 -13.756 1.00 91.31 191 ILE A C 1
ATOM 1547 O O . ILE A 1 191 ? -9.879 0.574 -14.182 1.00 91.31 191 ILE A O 1
ATOM 1551 N N . GLU A 1 192 ? -10.902 -1.419 -14.193 1.00 90.69 192 GLU A N 1
ATOM 1552 C CA . GLU A 1 192 ? -11.866 -1.058 -15.225 1.00 90.69 192 GLU A CA 1
ATOM 1553 C C . GLU A 1 192 ? -12.937 -0.121 -1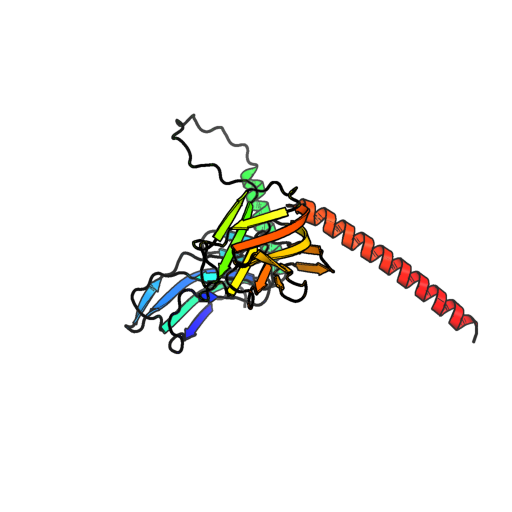4.664 1.00 90.69 192 GLU A C 1
ATOM 1555 O O . GLU A 1 192 ? -13.297 0.872 -15.299 1.00 90.69 192 GLU A O 1
ATOM 1560 N N . GLN A 1 193 ? -13.466 -0.440 -13.476 1.00 91.00 193 GLN A N 1
ATOM 1561 C CA . GLN A 1 193 ? -14.513 0.342 -12.821 1.00 91.00 193 GLN A CA 1
ATOM 1562 C C . GLN A 1 193 ? -14.429 0.245 -11.299 1.00 91.00 193 GLN A C 1
ATOM 1564 O O . GLN A 1 193 ? -14.157 -0.814 -10.736 1.00 91.00 193 GLN A O 1
ATOM 1569 N N . MET A 1 194 ? -14.762 1.353 -10.643 1.00 92.75 194 MET A N 1
ATOM 1570 C CA . MET A 1 194 ? -14.987 1.441 -9.204 1.00 92.75 194 MET A CA 1
ATOM 1571 C C . MET A 1 194 ? -16.400 1.968 -8.988 1.00 92.75 194 MET A C 1
ATOM 1573 O O . MET A 1 194 ? -16.731 3.064 -9.443 1.00 92.75 194 MET A O 1
ATOM 1577 N N . LEU A 1 195 ? -17.249 1.167 -8.354 1.00 94.19 195 LEU A N 1
ATOM 1578 C CA . LEU A 1 195 ? -18.666 1.464 -8.177 1.00 94.19 195 LEU A CA 1
ATOM 1579 C C . LEU A 1 195 ? -19.030 1.416 -6.696 1.00 94.19 195 LEU A C 1
ATOM 1581 O O . LEU A 1 195 ? -18.560 0.555 -5.956 1.00 94.19 195 LEU A O 1
ATOM 1585 N N . VAL A 1 196 ? -19.916 2.310 -6.278 1.00 94.38 196 VAL A N 1
ATOM 1586 C CA . VAL A 1 196 ? -20.463 2.352 -4.922 1.00 94.38 196 VAL A CA 1
ATOM 1587 C C . VAL A 1 196 ? -21.983 2.336 -5.015 1.00 94.38 196 VAL A C 1
ATOM 1589 O O . VAL A 1 196 ? -22.570 3.164 -5.706 1.00 94.38 196 VAL A O 1
ATOM 1592 N N . LEU A 1 197 ? -22.623 1.387 -4.336 1.00 93.94 197 LEU A N 1
ATOM 1593 C CA . LEU A 1 197 ? -24.080 1.298 -4.233 1.00 93.94 197 LEU A CA 1
ATOM 1594 C C . LEU A 1 197 ? -24.532 1.967 -2.935 1.00 93.94 197 LEU A C 1
ATOM 1596 O O . LEU A 1 197 ? -24.061 1.569 -1.870 1.00 93.94 197 LEU A O 1
ATOM 1600 N N . ASP A 1 198 ? -25.442 2.936 -3.012 1.00 93.00 198 ASP A N 1
ATOM 1601 C CA . ASP A 1 198 ? -26.046 3.565 -1.831 1.00 93.00 198 ASP A CA 1
ATOM 1602 C C . ASP A 1 198 ? -27.324 2.858 -1.346 1.00 93.00 198 ASP A C 1
ATOM 1604 O O . ASP A 1 198 ? -27.822 1.906 -1.956 1.00 93.00 198 ASP A O 1
ATOM 1608 N N . ASP A 1 199 ? -27.869 3.330 -0.223 1.00 91.38 199 ASP A N 1
ATOM 1609 C CA . ASP A 1 199 ? -29.086 2.784 0.382 1.00 91.38 199 ASP A CA 1
ATOM 1610 C C . ASP A 1 199 ? -30.390 3.124 -0.355 1.00 91.38 199 ASP A C 1
ATOM 1612 O O . ASP A 1 199 ? -31.435 2.549 -0.044 1.00 91.38 199 ASP A O 1
ATOM 1616 N N . GLN A 1 200 ? -30.324 3.996 -1.363 1.00 92.12 200 GLN A N 1
ATOM 1617 C CA . GLN A 1 200 ? -31.417 4.280 -2.294 1.00 92.12 200 GLN A CA 1
ATOM 1618 C C . GLN A 1 200 ? -31.357 3.386 -3.542 1.00 92.12 200 GLN A C 1
ATOM 1620 O O . GLN A 1 200 ? -32.250 3.445 -4.389 1.00 92.12 200 GLN A O 1
ATOM 1625 N N . GLY A 1 201 ? -30.325 2.544 -3.663 1.00 90.56 201 GLY A N 1
ATOM 1626 C CA . GLY A 1 201 ? -30.095 1.691 -4.825 1.00 90.56 201 GLY A CA 1
ATOM 1627 C C . GLY A 1 201 ? -29.417 2.405 -5.998 1.00 90.56 201 GLY A C 1
ATOM 1628 O O . GLY A 1 201 ? -29.379 1.855 -7.100 1.00 90.56 201 GLY A O 1
ATOM 1629 N N . THR A 1 202 ? -28.884 3.611 -5.792 1.00 93.62 202 THR A N 1
ATOM 1630 C CA . THR A 1 202 ? -28.131 4.356 -6.808 1.00 93.62 202 THR A CA 1
ATOM 1631 C C . THR A 1 202 ? -26.709 3.820 -6.894 1.00 93.62 202 THR A C 1
ATOM 1633 O O . THR A 1 202 ? -26.036 3.632 -5.880 1.00 93.62 202 THR A O 1
ATOM 1636 N N . VAL A 1 203 ? -26.233 3.607 -8.121 1.00 94.44 203 VAL A N 1
ATOM 1637 C CA . VAL A 1 203 ? -24.844 3.227 -8.394 1.00 94.44 203 VAL A CA 1
ATOM 1638 C C . VAL A 1 203 ? -24.051 4.474 -8.760 1.00 94.44 203 VAL A C 1
ATOM 1640 O O . VAL A 1 203 ? -24.320 5.119 -9.774 1.00 94.44 203 VAL A O 1
ATOM 1643 N N . HIS A 1 204 ? -23.050 4.784 -7.948 1.00 92.44 204 HIS A N 1
ATOM 1644 C CA . HIS A 1 204 ? -22.113 5.882 -8.148 1.00 92.44 204 HIS A CA 1
ATOM 1645 C C . HIS A 1 204 ? -20.813 5.328 -8.723 1.00 92.44 204 HIS A C 1
ATOM 1647 O O . HIS A 1 204 ? -20.233 4.406 -8.154 1.00 92.44 204 HIS A O 1
ATOM 1653 N N . GLN A 1 205 ? -20.349 5.870 -9.849 1.00 91.06 205 GLN A N 1
ATOM 1654 C CA . GLN A 1 205 ? -19.065 5.486 -10.436 1.00 91.06 205 GLN A CA 1
ATOM 1655 C C . GLN A 1 205 ? -17.972 6.462 -10.001 1.00 91.06 205 GLN A C 1
ATOM 1657 O O . GLN A 1 205 ? -18.031 7.650 -10.328 1.00 91.06 205 GLN A O 1
ATOM 1662 N N . VAL A 1 206 ? -16.956 5.940 -9.318 1.00 84.44 206 VAL A N 1
ATOM 1663 C CA . VAL A 1 206 ? -15.755 6.686 -8.929 1.00 84.44 206 VAL A CA 1
ATOM 1664 C C . VAL A 1 206 ? -14.867 6.864 -10.159 1.00 84.44 206 VAL A C 1
ATOM 1666 O O . VAL A 1 206 ? -14.626 5.907 -10.902 1.00 84.44 206 VAL A O 1
ATOM 1669 N N . GLN A 1 207 ? -14.401 8.090 -10.405 1.00 76.75 207 GLN A N 1
ATOM 1670 C CA . GLN A 1 207 ? -13.555 8.389 -11.558 1.00 76.75 207 GLN A CA 1
ATOM 1671 C C . GLN A 1 207 ? -12.076 8.158 -11.244 1.00 76.75 207 GLN A C 1
ATOM 1673 O O . GLN A 1 207 ? -11.634 8.216 -10.099 1.00 76.75 207 GLN A O 1
ATOM 1678 N N . VAL A 1 208 ? -11.284 7.943 -12.297 1.00 60.62 208 VAL A N 1
ATOM 1679 C CA . VAL A 1 208 ? -9.843 7.646 -12.194 1.00 60.62 208 VAL A CA 1
ATOM 1680 C C . VAL A 1 208 ? -9.037 8.796 -11.564 1.00 60.62 208 VAL A C 1
ATOM 1682 O O . VAL A 1 208 ? -7.967 8.576 -11.012 1.00 60.62 208 VAL A O 1
ATOM 1685 N N . VAL A 1 209 ? -9.554 10.026 -11.604 1.00 60.56 209 VAL A N 1
ATOM 1686 C CA . VAL A 1 209 ? -8.912 11.206 -10.993 1.00 60.56 209 VAL A CA 1
ATOM 1687 C C . VAL A 1 209 ? -9.155 11.333 -9.484 1.00 60.56 209 VAL A C 1
ATOM 1689 O O . VAL A 1 209 ? -8.525 12.171 -8.844 1.00 60.56 209 VAL A O 1
ATOM 1692 N N . ASP A 1 210 ? -10.034 10.506 -8.913 1.00 73.06 210 ASP A N 1
ATOM 1693 C CA . ASP A 1 210 ? -10.541 10.673 -7.545 1.00 73.06 210 ASP A CA 1
ATOM 1694 C C . ASP A 1 210 ? -9.927 9.687 -6.533 1.00 73.06 210 ASP A C 1
ATOM 1696 O O . ASP A 1 210 ? -10.401 9.586 -5.397 1.00 73.06 210 ASP A O 1
ATOM 1700 N N . TYR A 1 211 ? -8.870 8.962 -6.918 1.00 82.50 211 TYR A N 1
ATOM 1701 C CA . TYR A 1 211 ? -8.167 8.040 -6.027 1.00 82.50 211 TYR A CA 1
ATOM 1702 C C . TYR A 1 211 ? -6.684 8.381 -5.855 1.00 82.50 211 TYR A C 1
ATOM 1704 O O . TYR A 1 211 ? -6.031 8.961 -6.721 1.00 82.50 211 TYR A O 1
ATOM 1712 N N . GLN A 1 212 ? -6.145 7.992 -4.704 1.00 89.06 212 GLN A N 1
ATOM 1713 C CA . GLN A 1 212 ? -4.723 8.038 -4.379 1.00 89.06 212 GLN A CA 1
ATOM 1714 C C . GLN A 1 212 ? -4.191 6.612 -4.325 1.00 89.06 212 GLN A C 1
ATOM 1716 O O . GLN A 1 212 ? -4.901 5.700 -3.915 1.00 89.06 212 GLN A O 1
ATOM 1721 N N . THR A 1 213 ? -2.948 6.394 -4.733 1.00 91.62 213 THR A N 1
ATOM 1722 C CA . THR A 1 213 ? -2.361 5.054 -4.733 1.00 91.62 213 THR A CA 1
ATOM 1723 C C . THR A 1 213 ? -0.863 5.108 -4.482 1.00 91.62 213 THR A C 1
ATOM 1725 O O . THR A 1 213 ? -0.222 6.108 -4.802 1.00 91.62 213 THR A O 1
ATOM 1728 N N . ASN A 1 214 ? -0.313 4.032 -3.917 1.00 90.12 214 ASN A N 1
ATOM 1729 C CA . ASN A 1 214 ? 1.130 3.819 -3.798 1.00 90.12 214 ASN A CA 1
ATOM 1730 C C . ASN A 1 214 ? 1.721 3.028 -4.984 1.00 90.12 214 ASN A C 1
ATOM 1732 O O . ASN A 1 214 ? 2.850 2.548 -4.890 1.00 90.12 214 ASN A O 1
ATOM 1736 N N . ALA A 1 215 ? 0.978 2.884 -6.088 1.00 89.19 215 ALA A N 1
ATOM 1737 C CA . ALA A 1 215 ? 1.483 2.278 -7.313 1.00 89.19 215 ALA A CA 1
ATOM 1738 C C . ALA A 1 215 ? 2.759 2.992 -7.796 1.00 89.19 215 ALA A C 1
ATOM 1740 O O . ALA A 1 215 ? 2.794 4.217 -7.926 1.00 89.19 215 ALA A O 1
ATOM 1741 N N . THR A 1 216 ? 3.797 2.216 -8.113 1.00 83.81 216 THR A N 1
ATOM 1742 C CA . THR A 1 216 ? 5.061 2.711 -8.677 1.00 83.81 216 THR A CA 1
ATOM 1743 C C . THR A 1 216 ? 4.852 3.315 -10.063 1.00 83.81 216 THR A C 1
ATOM 1745 O O . THR A 1 216 ? 5.529 4.270 -10.446 1.00 83.81 216 THR A O 1
ATOM 1748 N N . TYR A 1 217 ? 3.906 2.760 -10.822 1.00 81.31 217 TYR A N 1
ATOM 1749 C CA . TYR A 1 217 ? 3.559 3.232 -12.155 1.00 81.31 217 TYR A CA 1
ATOM 1750 C C . TYR A 1 217 ? 2.048 3.283 -12.338 1.00 81.31 217 TYR A C 1
ATOM 1752 O O . TYR A 1 217 ? 1.333 2.341 -11.991 1.00 81.31 217 TYR A O 1
ATOM 1760 N N . THR A 1 218 ? 1.586 4.384 -12.927 1.00 81.94 218 THR A N 1
ATOM 1761 C CA . THR A 1 218 ? 0.188 4.614 -13.277 1.00 81.94 218 THR A CA 1
ATOM 1762 C C . THR A 1 218 ? 0.103 5.073 -14.732 1.00 81.94 218 THR A C 1
ATOM 1764 O O . THR A 1 218 ? 0.639 6.113 -15.114 1.00 81.94 218 THR A O 1
ATOM 1767 N N . GLU A 1 219 ? -0.558 4.285 -15.579 1.00 76.44 219 GLU A N 1
ATOM 1768 C CA . GLU A 1 219 ? -0.848 4.672 -16.962 1.00 76.44 219 GLU A CA 1
ATOM 1769 C C . GLU A 1 219 ? -2.277 4.265 -17.317 1.00 76.44 219 GLU A C 1
ATOM 1771 O O . GLU A 1 219 ? -2.612 3.083 -17.376 1.00 76.44 219 GLU A O 1
ATOM 1776 N N . GLN A 1 220 ? -3.123 5.269 -17.563 1.00 75.00 220 GLN A N 1
ATOM 1777 C CA . GLN A 1 220 ? -4.558 5.105 -17.813 1.00 75.00 220 GLN A CA 1
ATOM 1778 C C . GLN A 1 220 ? -5.268 4.365 -16.669 1.00 75.00 220 GLN A C 1
ATOM 1780 O O . GLN A 1 220 ? -5.536 4.964 -15.634 1.00 75.00 220 GLN A O 1
ATOM 1785 N N . VAL A 1 221 ? -5.583 3.086 -16.873 1.00 81.19 221 VAL A N 1
ATOM 1786 C CA . VAL A 1 221 ? -6.269 2.207 -15.915 1.00 81.19 221 VAL A CA 1
ATOM 1787 C C . VAL A 1 221 ? -5.336 1.149 -15.325 1.00 81.19 221 VAL A C 1
ATOM 1789 O O . VAL A 1 221 ? -5.751 0.399 -14.447 1.00 81.19 221 VAL A O 1
ATOM 1792 N N . CYS A 1 222 ? -4.094 1.071 -15.809 1.00 87.38 222 CYS A N 1
ATOM 1793 C CA . CYS A 1 222 ? -3.105 0.097 -15.376 1.00 87.38 222 CYS A CA 1
ATOM 1794 C C . CYS A 1 222 ? -2.291 0.654 -14.205 1.00 87.38 222 CYS A C 1
ATOM 1796 O O . CYS A 1 222 ? -1.712 1.744 -14.289 1.00 87.38 222 CYS A O 1
ATOM 1798 N N . LEU A 1 223 ? -2.246 -0.119 -13.125 1.00 91.62 223 LEU A N 1
ATOM 1799 C CA . LEU A 1 223 ? -1.501 0.172 -11.913 1.00 91.62 223 LEU A CA 1
ATOM 1800 C C . LEU A 1 223 ? -0.465 -0.921 -11.686 1.00 91.62 223 LEU A C 1
ATOM 1802 O O . LEU A 1 223 ? -0.790 -2.108 -11.721 1.00 91.62 223 LEU A O 1
ATOM 1806 N N . VAL A 1 224 ? 0.774 -0.510 -11.432 1.00 91.69 224 VAL A N 1
ATOM 1807 C CA . VAL A 1 224 ? 1.877 -1.407 -11.082 1.00 91.69 224 VAL A CA 1
ATOM 1808 C C . VAL A 1 224 ? 2.283 -1.155 -9.643 1.00 91.69 224 VAL A C 1
ATOM 1810 O O . VAL A 1 224 ? 2.687 -0.047 -9.292 1.00 91.69 224 VAL A O 1
ATOM 1813 N N . PHE A 1 225 ? 2.254 -2.206 -8.841 1.00 91.31 225 PHE A N 1
ATOM 1814 C CA . PHE A 1 225 ? 2.675 -2.204 -7.454 1.00 91.31 225 PHE A CA 1
ATOM 1815 C C . PHE A 1 225 ? 3.893 -3.106 -7.293 1.00 91.31 225 PHE A C 1
ATOM 1817 O O . PHE A 1 225 ? 3.785 -4.331 -7.241 1.00 91.31 225 PHE A O 1
ATOM 1824 N N . GLU A 1 226 ? 5.068 -2.492 -7.166 1.00 86.19 226 GLU A N 1
ATOM 1825 C CA . GLU A 1 226 ? 6.313 -3.194 -6.817 1.00 86.19 226 GLU A CA 1
ATOM 1826 C C . GLU A 1 226 ? 6.466 -3.365 -5.292 1.00 86.19 226 GLU A C 1
ATOM 1828 O O . GLU A 1 226 ? 7.569 -3.494 -4.770 1.00 86.19 226 GLU A O 1
ATOM 1833 N N . THR A 1 227 ? 5.341 -3.375 -4.577 1.00 83.44 227 THR A N 1
ATOM 1834 C CA . THR A 1 227 ? 5.221 -3.535 -3.125 1.00 83.44 227 THR A CA 1
ATOM 1835 C C . THR A 1 227 ? 4.317 -4.728 -2.810 1.00 83.44 227 THR A C 1
ATOM 1837 O O . THR A 1 227 ? 3.451 -5.070 -3.610 1.00 83.44 227 THR A O 1
ATOM 1840 N N . ILE A 1 228 ? 4.516 -5.358 -1.648 1.00 87.62 228 ILE A N 1
ATOM 1841 C CA . ILE A 1 228 ? 3.621 -6.413 -1.126 1.00 87.62 228 ILE A CA 1
ATOM 1842 C C . ILE A 1 228 ? 2.342 -5.853 -0.490 1.00 87.62 228 ILE A C 1
ATOM 1844 O O . ILE A 1 228 ? 1.465 -6.616 -0.106 1.00 87.62 228 ILE A O 1
ATOM 1848 N N . ASP A 1 229 ? 2.264 -4.530 -0.363 1.00 89.69 229 ASP A N 1
ATOM 1849 C CA . ASP A 1 229 ? 1.157 -3.797 0.245 1.00 89.69 229 ASP A CA 1
ATOM 1850 C C . ASP A 1 229 ? 0.615 -2.771 -0.768 1.00 89.69 229 ASP A C 1
ATOM 1852 O O . ASP A 1 229 ? 0.861 -1.567 -0.637 1.00 89.69 229 ASP A O 1
ATOM 1856 N N . PRO A 1 230 ? 0.007 -3.224 -1.881 1.00 94.75 230 PRO A N 1
ATOM 1857 C CA . PRO A 1 230 ? -0.635 -2.340 -2.839 1.00 94.75 230 PRO A CA 1
ATOM 1858 C C . PRO A 1 230 ? -1.832 -1.652 -2.184 1.00 94.75 230 PRO A C 1
ATOM 1860 O O . PRO A 1 230 ? -2.663 -2.303 -1.565 1.00 94.75 230 PRO A O 1
ATOM 1863 N N . GLN A 1 231 ? -1.942 -0.336 -2.348 1.00 96.06 231 GLN A N 1
ATOM 1864 C CA . GLN A 1 231 ? -2.992 0.460 -1.717 1.00 96.06 231 GLN A CA 1
ATOM 1865 C C . GLN A 1 231 ? -3.608 1.442 -2.705 1.00 96.06 231 GLN A C 1
ATOM 1867 O O . GLN A 1 231 ? -2.908 2.160 -3.433 1.00 96.06 231 GLN A O 1
ATOM 1872 N N . ILE A 1 232 ? -4.937 1.508 -2.697 1.00 94.69 232 ILE A N 1
ATOM 1873 C CA . ILE A 1 232 ? -5.741 2.452 -3.473 1.00 94.69 232 ILE A CA 1
ATOM 1874 C C . ILE A 1 232 ? -6.761 3.095 -2.532 1.00 94.69 232 ILE A C 1
ATOM 1876 O O . ILE A 1 232 ? -7.734 2.472 -2.119 1.00 94.69 232 ILE A O 1
ATOM 1880 N N . VAL A 1 233 ? -6.546 4.358 -2.178 1.00 94.12 233 VAL A N 1
ATOM 1881 C CA . VAL A 1 233 ? -7.445 5.146 -1.330 1.00 94.12 233 VAL A CA 1
ATOM 1882 C C . VAL A 1 233 ? -8.444 5.896 -2.199 1.00 94.12 233 VAL A C 1
ATOM 1884 O O . VAL A 1 233 ? -8.062 6.660 -3.082 1.00 94.12 233 VAL A O 1
ATOM 1887 N N . ILE A 1 234 ? -9.727 5.727 -1.904 1.00 91.44 234 ILE A N 1
ATOM 1888 C CA . ILE A 1 234 ? -10.845 6.313 -2.639 1.00 91.44 234 ILE A CA 1
ATOM 1889 C C . ILE A 1 234 ? -11.657 7.180 -1.692 1.00 91.44 234 ILE A C 1
ATOM 1891 O O . ILE A 1 234 ? -12.033 6.750 -0.596 1.00 91.44 234 ILE A O 1
ATOM 1895 N N . ASN A 1 235 ? -11.961 8.399 -2.129 1.00 88.44 235 ASN A N 1
ATOM 1896 C CA . ASN A 1 235 ? -12.935 9.227 -1.440 1.00 88.44 235 ASN A CA 1
ATOM 1897 C C . ASN A 1 235 ? -14.346 8.792 -1.845 1.00 88.44 235 ASN A C 1
ATOM 1899 O O . ASN A 1 235 ? -14.681 8.804 -3.027 1.00 88.44 235 ASN A O 1
ATOM 1903 N N . VAL A 1 236 ? -15.163 8.401 -0.867 1.00 85.12 236 VAL A N 1
ATOM 1904 C CA . VAL A 1 236 ? -16.558 8.013 -1.124 1.00 85.12 236 VAL A CA 1
ATOM 1905 C C . VAL A 1 236 ? -17.528 9.148 -0.818 1.00 85.12 236 VAL A C 1
ATOM 1907 O O . VAL A 1 236 ? -18.706 9.036 -1.123 1.00 85.12 236 VAL A O 1
ATOM 1910 N N . GLN A 1 237 ? -17.072 10.275 -0.272 1.00 84.69 237 GLN A N 1
ATOM 1911 C CA . GLN A 1 237 ? -17.912 11.464 -0.150 1.00 84.69 237 GLN A CA 1
ATOM 1912 C C . GLN A 1 237 ? -18.068 12.160 -1.514 1.00 84.69 237 GLN A C 1
ATOM 1914 O O . GLN A 1 237 ? -17.091 12.262 -2.257 1.00 84.69 237 GLN A O 1
ATOM 1919 N N . PRO A 1 238 ? -19.263 12.683 -1.854 1.00 86.69 238 PRO A N 1
ATOM 1920 C CA . PRO A 1 238 ? -20.437 12.877 -0.994 1.00 86.69 238 PRO A CA 1
ATOM 1921 C C . PRO A 1 238 ? -21.504 11.763 -1.093 1.00 86.69 238 PRO A C 1
ATOM 1923 O O . PRO A 1 238 ? -22.691 12.049 -0.938 1.00 86.69 238 PRO A O 1
ATOM 1926 N N . ILE A 1 239 ? -21.134 10.513 -1.396 1.00 87.69 239 ILE A N 1
ATOM 1927 C CA . ILE A 1 239 ? -22.103 9.424 -1.590 1.00 87.69 239 ILE A CA 1
ATOM 1928 C C . ILE A 1 239 ? -22.818 9.132 -0.259 1.00 87.69 239 ILE A C 1
ATOM 1930 O O . ILE A 1 239 ? -22.165 8.777 0.728 1.00 87.69 239 ILE A O 1
ATOM 1934 N N . PRO A 1 240 ? -24.155 9.276 -0.195 1.00 87.38 240 PRO A N 1
ATOM 1935 C CA . PRO A 1 240 ? -24.896 9.036 1.032 1.00 87.38 240 PRO A CA 1
ATOM 1936 C C . PRO A 1 240 ? -24.922 7.538 1.339 1.00 87.38 240 PRO A C 1
ATOM 1938 O O . PRO A 1 240 ? -25.201 6.734 0.462 1.00 87.38 240 PRO A O 1
ATOM 1941 N N . ARG A 1 241 ? -24.637 7.172 2.593 1.00 91.06 241 ARG A N 1
ATOM 1942 C CA . ARG A 1 241 ? -24.771 5.811 3.150 1.00 91.06 241 ARG A CA 1
ATOM 1943 C C . ARG A 1 241 ? -24.419 4.671 2.165 1.00 91.06 241 ARG A C 1
ATOM 1945 O O . ARG A 1 241 ? -25.308 3.932 1.734 1.00 91.06 241 ARG A O 1
ATOM 1952 N N . PRO A 1 242 ? -23.128 4.501 1.828 1.00 93.44 242 PRO A N 1
ATOM 1953 C CA . PRO A 1 242 ? -22.679 3.384 1.005 1.00 93.44 242 PRO A CA 1
ATOM 1954 C C . PRO A 1 242 ? -23.063 2.035 1.630 1.00 93.44 242 PRO A C 1
ATOM 1956 O O . PRO A 1 242 ? -22.854 1.820 2.822 1.00 93.44 242 PRO A O 1
ATOM 1959 N N . LEU A 1 243 ? -23.606 1.123 0.824 1.00 94.81 243 LEU A N 1
ATOM 1960 C CA . LEU A 1 243 ? -23.922 -0.255 1.211 1.00 94.81 243 LEU A CA 1
ATOM 1961 C C . LEU A 1 243 ? -22.940 -1.262 0.619 1.00 94.81 243 LEU A C 1
ATOM 1963 O O . LEU A 1 243 ? -22.614 -2.251 1.268 1.00 94.81 243 LEU A O 1
ATOM 1967 N N . LYS A 1 244 ? -22.466 -1.027 -0.608 1.00 96.19 244 LYS A N 1
ATOM 1968 C CA . LYS A 1 244 ? -21.472 -1.887 -1.259 1.00 96.19 244 LYS A CA 1
ATOM 1969 C C . LYS A 1 244 ? -20.435 -1.078 -2.011 1.00 96.19 244 LYS A C 1
ATOM 1971 O O . LYS A 1 244 ? -20.778 -0.077 -2.637 1.00 96.19 244 LYS A O 1
ATOM 1976 N N . VAL A 1 245 ? -19.205 -1.577 -2.019 1.00 96.00 245 VAL A N 1
ATOM 1977 C CA . VAL A 1 245 ? -18.128 -1.102 -2.894 1.00 96.00 245 VAL A CA 1
ATOM 1978 C C . VAL A 1 245 ? -17.733 -2.240 -3.825 1.00 96.00 245 VAL A C 1
ATOM 1980 O O . VAL A 1 245 ? -17.522 -3.367 -3.380 1.00 96.00 245 VAL A O 1
ATOM 1983 N N . ILE A 1 246 ? -17.682 -1.958 -5.122 1.00 96.38 246 ILE A N 1
ATOM 1984 C CA . ILE A 1 246 ? -17.473 -2.946 -6.176 1.00 96.38 246 ILE A CA 1
ATOM 1985 C C . ILE A 1 246 ? -16.290 -2.503 -7.029 1.00 96.38 246 ILE A C 1
ATOM 1987 O O . ILE A 1 246 ? -16.285 -1.399 -7.578 1.00 96.38 246 ILE A O 1
ATOM 1991 N N . PHE A 1 247 ? -15.322 -3.395 -7.185 1.00 95.50 247 PHE A N 1
ATOM 1992 C CA . PHE A 1 247 ? -14.155 -3.203 -8.033 1.00 95.50 247 PHE A CA 1
ATOM 1993 C C . PHE A 1 247 ? -14.240 -4.161 -9.207 1.00 95.50 247 PHE A C 1
ATOM 1995 O O . PHE A 1 247 ? -14.313 -5.370 -9.006 1.00 95.50 247 PHE A O 1
ATOM 2002 N N . ARG A 1 248 ? -14.219 -3.635 -10.431 1.00 95.12 248 ARG A N 1
ATOM 2003 C CA . ARG A 1 248 ? -13.971 -4.436 -11.630 1.00 95.12 248 ARG A CA 1
ATOM 2004 C C . ARG A 1 248 ? -12.508 -4.317 -11.973 1.00 95.12 248 ARG A C 1
ATOM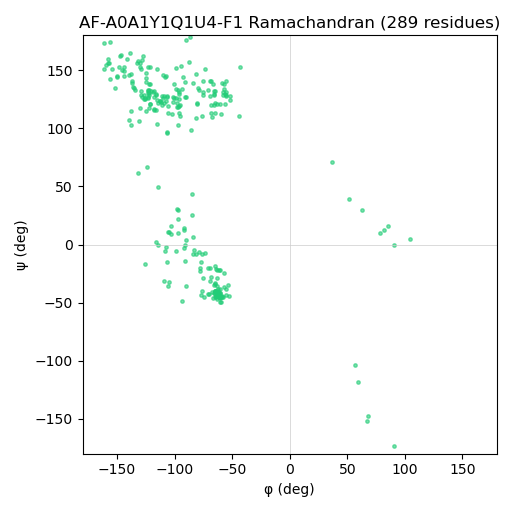 2006 O O . ARG A 1 248 ? -12.030 -3.225 -12.286 1.00 95.12 248 ARG A O 1
ATOM 2013 N N . VAL A 1 249 ? -11.817 -5.433 -11.835 1.00 94.50 249 VAL A N 1
ATOM 2014 C CA . VAL A 1 249 ? -10.366 -5.504 -11.921 1.00 94.50 249 VAL A CA 1
ATOM 2015 C C . VAL A 1 249 ? -9.967 -6.576 -12.906 1.00 94.50 249 VAL A C 1
ATOM 2017 O O . VAL A 1 249 ? -10.725 -7.497 -13.192 1.00 94.50 249 VAL A O 1
ATOM 2020 N N . LYS A 1 250 ? -8.748 -6.462 -13.404 1.00 94.94 250 LYS A N 1
ATOM 2021 C CA . LYS A 1 250 ? -8.107 -7.515 -14.167 1.00 94.94 250 LYS A CA 1
ATOM 2022 C C . LYS A 1 250 ? -6.655 -7.589 -13.744 1.00 94.94 250 LYS A C 1
ATOM 2024 O O . LYS A 1 250 ? -5.859 -6.713 -14.080 1.00 94.94 250 LYS A O 1
ATOM 2029 N N . TYR A 1 251 ? -6.317 -8.634 -13.003 1.00 93.69 251 TYR A N 1
ATOM 2030 C CA . TYR A 1 251 ? -4.935 -8.925 -12.649 1.00 93.69 251 TYR A CA 1
ATOM 2031 C C . TYR A 1 251 ? -4.183 -9.335 -13.915 1.00 93.69 251 TYR A C 1
ATOM 2033 O O . TYR A 1 251 ? -4.548 -10.288 -14.602 1.00 93.69 251 TYR A O 1
ATOM 2041 N N . LEU A 1 252 ? -3.148 -8.575 -14.257 1.00 91.06 252 LEU A N 1
ATOM 2042 C CA . LEU A 1 252 ? -2.285 -8.866 -15.399 1.00 91.06 252 LEU A CA 1
ATOM 2043 C C . LEU A 1 252 ? -1.115 -9.753 -14.978 1.00 91.06 252 LEU A C 1
ATOM 2045 O O . LEU A 1 252 ? -0.688 -10.615 -15.741 1.00 91.06 252 LEU A O 1
ATOM 2049 N N . THR A 1 253 ? -0.607 -9.544 -13.763 1.00 90.56 253 THR A N 1
ATOM 2050 C CA . THR A 1 253 ? 0.381 -10.417 -13.129 1.00 90.56 253 THR A CA 1
ATOM 2051 C C . THR A 1 253 ? 0.376 -10.222 -11.615 1.00 90.56 253 THR A C 1
ATOM 2053 O O . THR A 1 253 ? 0.024 -9.155 -11.102 1.00 90.56 253 THR A O 1
ATOM 2056 N N . ILE A 1 254 ? 0.801 -11.259 -10.902 1.00 90.19 254 ILE A N 1
ATOM 2057 C CA . ILE A 1 254 ? 0.981 -11.277 -9.449 1.00 90.19 254 ILE A CA 1
ATOM 2058 C C . ILE A 1 254 ? 2.372 -11.824 -9.125 1.00 90.19 254 ILE A C 1
ATOM 2060 O O . ILE A 1 254 ? 2.943 -12.552 -9.932 1.00 90.19 254 ILE A O 1
ATOM 2064 N N . GLY A 1 255 ? 2.916 -11.480 -7.964 1.00 85.31 255 GLY A N 1
ATOM 2065 C CA . GLY A 1 255 ? 4.182 -12.013 -7.478 1.00 85.31 255 GLY A CA 1
ATOM 2066 C C . GLY A 1 255 ? 5.407 -11.589 -8.295 1.00 85.31 255 GLY A C 1
ATOM 2067 O O . GLY A 1 255 ? 5.476 -10.509 -8.887 1.00 85.31 255 GLY A O 1
ATOM 2068 N N . LYS A 1 256 ? 6.435 -12.445 -8.288 1.00 78.88 256 LYS A N 1
ATOM 2069 C CA . LYS A 1 256 ? 7.770 -12.139 -8.838 1.00 78.88 256 LYS A CA 1
ATOM 2070 C C . LYS A 1 256 ? 7.786 -12.062 -10.363 1.00 78.88 256 LYS A C 1
ATOM 2072 O O . LYS A 1 256 ? 8.688 -11.445 -10.929 1.00 78.88 256 LYS A O 1
ATOM 2077 N N . GLU A 1 257 ? 6.792 -12.651 -11.015 1.00 78.81 257 GLU A N 1
ATOM 2078 C CA . GLU A 1 257 ? 6.558 -12.599 -12.455 1.00 78.81 257 GLU A CA 1
ATOM 2079 C C . GLU A 1 257 ? 6.412 -11.152 -12.952 1.00 78.81 257 GLU A C 1
ATOM 2081 O O . GLU A 1 257 ? 6.765 -10.852 -14.097 1.00 78.81 257 GLU A O 1
ATOM 2086 N N . LEU A 1 258 ? 6.009 -10.231 -12.064 1.00 81.06 258 LEU A N 1
ATOM 2087 C CA . LEU A 1 258 ? 5.961 -8.801 -12.344 1.00 81.06 258 LEU A CA 1
ATOM 2088 C C . LEU A 1 258 ? 7.291 -8.258 -12.877 1.00 81.06 258 LEU A C 1
ATOM 2090 O O . LEU A 1 258 ? 7.299 -7.527 -13.865 1.00 81.06 258 LEU A O 1
ATOM 2094 N N . TYR A 1 259 ? 8.423 -8.646 -12.288 1.00 78.88 259 TYR A N 1
ATOM 2095 C CA . TYR A 1 259 ? 9.727 -8.130 -12.710 1.00 78.88 259 TYR A CA 1
ATOM 2096 C C . TYR A 1 259 ? 10.096 -8.557 -14.133 1.00 78.88 259 TYR A C 1
ATOM 2098 O O . TYR A 1 259 ? 10.702 -7.782 -14.874 1.00 78.88 259 TYR A O 1
ATOM 2106 N N . CYS A 1 260 ? 9.704 -9.767 -14.545 1.00 73.25 260 CYS A N 1
ATOM 2107 C CA . CYS A 1 260 ? 9.899 -10.218 -15.921 1.00 73.25 260 CYS A CA 1
ATOM 2108 C C . CYS A 1 260 ? 9.093 -9.350 -16.893 1.00 73.25 260 CYS A C 1
ATOM 2110 O O . CYS A 1 260 ? 9.634 -8.889 -17.900 1.00 73.25 260 CYS A O 1
ATOM 2112 N N . LEU A 1 261 ? 7.830 -9.074 -16.563 1.00 73.56 261 LEU A N 1
ATOM 2113 C CA . LEU A 1 261 ? 6.957 -8.245 -17.387 1.00 73.56 261 LEU A CA 1
ATOM 2114 C C . LEU A 1 261 ? 7.458 -6.797 -17.484 1.00 73.56 261 LEU A C 1
ATOM 2116 O O . LEU A 1 261 ? 7.528 -6.247 -18.585 1.00 73.56 261 LEU A O 1
ATOM 2120 N N . LEU A 1 262 ? 7.863 -6.197 -16.362 1.00 76.44 262 LEU A N 1
ATOM 2121 C CA . LEU A 1 262 ? 8.414 -4.839 -16.333 1.00 76.44 262 LEU A CA 1
ATOM 2122 C C . LEU A 1 262 ? 9.677 -4.732 -17.184 1.00 76.44 262 LEU A C 1
ATOM 2124 O O . LEU A 1 262 ? 9.793 -3.821 -18.006 1.00 76.44 262 LEU A O 1
ATOM 2128 N N . TRP A 1 263 ? 10.579 -5.709 -17.077 1.00 72.69 263 TRP A N 1
ATOM 2129 C CA . TRP A 1 263 ? 11.787 -5.728 -17.893 1.00 72.69 263 TRP A CA 1
ATOM 2130 C C . TRP A 1 263 ? 11.476 -5.836 -19.394 1.00 72.69 263 TRP A C 1
ATOM 2132 O O . TRP A 1 263 ? 12.096 -5.159 -20.222 1.00 72.69 263 TRP A O 1
ATOM 2142 N N . GLU A 1 264 ? 10.483 -6.641 -19.777 1.00 73.44 264 GLU A N 1
ATOM 2143 C CA . GLU A 1 264 ? 10.023 -6.709 -21.166 1.00 73.44 264 GLU A CA 1
ATOM 2144 C C . GLU A 1 264 ? 9.409 -5.391 -21.652 1.00 73.44 264 GLU A C 1
ATOM 2146 O O . GLU A 1 264 ? 9.653 -4.986 -22.796 1.00 73.44 264 GLU A O 1
ATOM 2151 N N . MET A 1 265 ? 8.629 -4.712 -20.806 1.00 75.38 265 MET A N 1
ATOM 2152 C CA . MET A 1 265 ? 8.042 -3.406 -21.111 1.00 75.38 265 MET A CA 1
ATOM 2153 C C . MET A 1 265 ? 9.124 -2.347 -21.331 1.00 75.38 265 MET A C 1
ATOM 2155 O O . MET A 1 265 ? 9.085 -1.640 -22.340 1.00 75.38 265 MET A O 1
ATOM 2159 N N . GLU A 1 266 ? 10.122 -2.271 -20.451 1.00 74.62 266 GLU A N 1
ATOM 2160 C CA . GLU A 1 266 ? 11.261 -1.363 -20.606 1.00 74.62 266 GLU A CA 1
ATOM 2161 C C . GLU A 1 266 ? 12.042 -1.654 -21.885 1.00 74.62 266 GLU A C 1
ATOM 2163 O O . GLU A 1 266 ? 12.309 -0.751 -22.678 1.00 74.62 266 GLU A O 1
ATOM 2168 N N . ARG A 1 267 ? 12.341 -2.929 -22.155 1.00 75.94 267 ARG A N 1
ATOM 2169 C CA . ARG A 1 267 ? 13.062 -3.331 -23.367 1.00 75.94 267 ARG A CA 1
ATOM 2170 C C . ARG A 1 267 ? 12.308 -2.944 -24.642 1.00 75.94 267 ARG A C 1
ATOM 2172 O O . ARG A 1 267 ? 12.936 -2.546 -25.625 1.00 75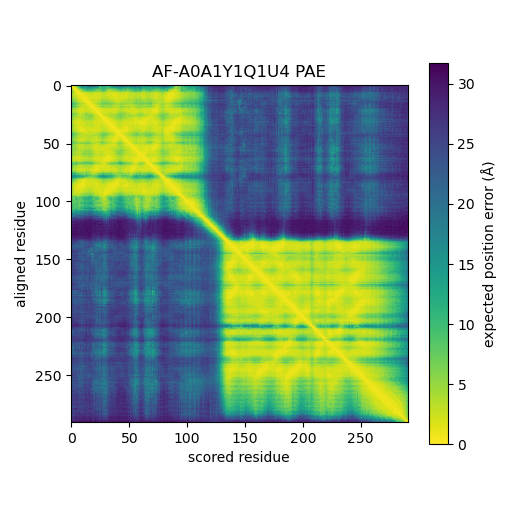.94 267 ARG A O 1
ATOM 2179 N N . LYS A 1 268 ? 10.974 -3.054 -24.646 1.00 77.75 268 LYS A N 1
ATOM 2180 C CA . LYS A 1 268 ? 10.125 -2.595 -25.758 1.00 77.75 268 LYS A CA 1
ATOM 2181 C C . LYS A 1 268 ? 10.161 -1.072 -25.899 1.00 77.75 268 LYS A C 1
ATOM 2183 O O . LYS A 1 268 ? 10.349 -0.594 -27.017 1.00 77.75 268 LYS A O 1
ATOM 2188 N N . LYS A 1 269 ? 10.040 -0.323 -24.796 1.00 77.44 269 LYS A N 1
ATOM 2189 C CA . LYS A 1 269 ? 10.123 1.150 -24.794 1.00 77.44 269 LYS A CA 1
ATOM 2190 C C . LYS A 1 269 ? 11.471 1.638 -25.335 1.00 77.44 269 LYS A C 1
ATOM 2192 O O . LYS A 1 269 ? 11.487 2.511 -26.199 1.00 77.44 269 LYS A O 1
ATOM 2197 N N . SER A 1 270 ? 12.582 1.034 -24.910 1.00 76.19 270 SER A N 1
ATOM 2198 C CA . SER A 1 270 ? 13.924 1.392 -25.391 1.00 76.19 270 SER A CA 1
ATOM 2199 C C . SER A 1 270 ? 14.073 1.185 -26.898 1.00 76.19 270 SER A C 1
ATOM 2201 O O . SER A 1 270 ? 14.516 2.096 -27.590 1.00 76.19 270 SER A O 1
ATOM 2203 N N . ARG A 1 271 ? 13.608 0.049 -27.436 1.00 82.88 271 ARG A N 1
ATOM 2204 C CA . ARG A 1 271 ? 13.631 -0.207 -28.890 1.00 82.88 271 ARG A CA 1
ATOM 2205 C C . ARG A 1 271 ? 12.810 0.811 -29.679 1.00 82.88 271 ARG A C 1
ATOM 2207 O O . ARG A 1 271 ? 13.271 1.320 -30.692 1.00 82.88 271 ARG A O 1
ATOM 2214 N N . GLN A 1 272 ? 11.607 1.136 -29.206 1.00 85.94 272 GLN A N 1
ATOM 2215 C CA . GLN A 1 272 ? 10.762 2.144 -29.855 1.00 85.94 272 GLN A CA 1
ATOM 2216 C C . GLN A 1 272 ? 11.409 3.533 -29.838 1.00 85.94 272 GLN A C 1
ATOM 2218 O O . GLN A 1 272 ? 11.245 4.310 -30.780 1.00 85.94 272 GLN A O 1
ATOM 2223 N N . LEU A 1 273 ? 12.127 3.866 -28.764 1.00 85.75 273 LEU A N 1
ATOM 2224 C CA . LEU A 1 273 ? 12.841 5.131 -28.661 1.00 85.75 273 LEU A CA 1
ATOM 2225 C C . LEU A 1 273 ? 14.045 5.172 -29.611 1.00 85.75 273 LEU A C 1
ATOM 2227 O O . LEU A 1 273 ? 14.222 6.172 -30.299 1.00 85.75 273 LEU A O 1
ATOM 2231 N N . GLU A 1 274 ? 14.814 4.085 -29.704 1.00 89.50 274 GLU A N 1
ATOM 2232 C CA . GLU A 1 274 ? 15.913 3.931 -30.669 1.00 89.50 274 GLU A CA 1
ATOM 2233 C C . GLU A 1 274 ? 15.421 4.086 -32.116 1.00 89.50 274 GLU A C 1
ATOM 2235 O O . GLU A 1 274 ? 16.011 4.837 -32.891 1.00 89.50 274 GLU A O 1
ATOM 2240 N N . GLU A 1 275 ? 14.297 3.457 -32.470 1.00 92.31 275 GLU A N 1
ATOM 2241 C CA . GLU A 1 275 ? 13.678 3.600 -33.795 1.00 92.31 275 GLU A CA 1
ATOM 2242 C C . GLU A 1 275 ? 13.247 5.046 -34.082 1.00 92.31 275 GLU A C 1
ATOM 2244 O O . GLU A 1 275 ? 13.490 5.558 -35.177 1.00 92.31 275 GLU A O 1
ATOM 2249 N N . LYS A 1 276 ? 12.642 5.736 -33.104 1.00 92.69 276 LYS A N 1
ATOM 2250 C CA . LYS A 1 276 ? 12.264 7.152 -33.246 1.00 92.69 276 LYS A CA 1
ATOM 2251 C C . LYS A 1 276 ? 13.477 8.062 -33.407 1.00 92.69 276 LYS A C 1
ATOM 2253 O O . LYS A 1 276 ? 13.436 8.967 -34.238 1.00 92.69 276 LYS A O 1
ATOM 2258 N N . ILE A 1 277 ? 14.536 7.838 -32.628 1.00 92.44 277 ILE A N 1
ATOM 2259 C CA . ILE A 1 277 ? 15.792 8.589 -32.743 1.00 92.44 277 ILE A CA 1
ATOM 2260 C C . ILE A 1 277 ? 16.360 8.402 -34.148 1.00 92.44 277 ILE A C 1
ATOM 2262 O O . ILE A 1 277 ? 16.620 9.387 -34.833 1.00 92.44 277 ILE A O 1
ATOM 2266 N N . TRP A 1 278 ? 16.443 7.157 -34.615 1.00 92.38 278 TRP A N 1
ATOM 2267 C CA . TRP A 1 278 ? 16.937 6.850 -35.952 1.00 92.38 278 TRP A CA 1
ATOM 2268 C C . TRP A 1 278 ? 16.109 7.534 -37.054 1.00 92.38 278 TRP A C 1
ATOM 2270 O O . TRP A 1 278 ? 16.668 8.141 -37.967 1.00 92.38 278 TRP A O 1
ATOM 2280 N N . GLN A 1 279 ? 14.774 7.516 -36.957 1.00 92.81 279 GLN A N 1
ATOM 2281 C CA . GLN A 1 279 ? 13.899 8.220 -37.905 1.00 92.81 279 GLN A CA 1
ATOM 2282 C C . GLN A 1 279 ? 14.132 9.738 -37.904 1.00 92.81 279 GLN A C 1
ATOM 2284 O O . GLN A 1 279 ? 14.188 10.353 -38.971 1.00 92.81 279 GLN A O 1
ATOM 2289 N N . LEU A 1 280 ? 14.284 10.350 -36.726 1.00 92.44 280 LEU A N 1
ATOM 2290 C CA . LEU A 1 280 ? 14.559 11.784 -36.601 1.00 92.44 280 LEU A CA 1
ATOM 2291 C C . LEU A 1 280 ? 15.920 12.157 -37.198 1.00 92.44 280 LEU A C 1
ATOM 2293 O O . LEU A 1 280 ? 16.019 13.164 -37.898 1.00 92.44 280 LEU A O 1
ATOM 2297 N N . GLU A 1 281 ? 16.946 11.332 -36.989 1.00 93.06 281 GLU A N 1
ATOM 2298 C CA . GLU A 1 281 ? 18.268 11.525 -37.592 1.00 93.06 281 GLU A CA 1
ATOM 2299 C C . GLU A 1 281 ? 18.203 11.506 -39.125 1.00 93.06 281 GLU A C 1
ATOM 2301 O O . GLU A 1 281 ? 18.813 12.358 -39.775 1.00 93.06 281 GLU A O 1
ATOM 2306 N N . GLN A 1 282 ? 17.415 10.597 -39.712 1.00 91.75 282 GLN A N 1
ATOM 2307 C CA . GLN A 1 282 ? 17.205 10.553 -41.163 1.00 91.75 282 GLN A CA 1
ATOM 2308 C C . GLN A 1 282 ? 16.525 11.825 -41.690 1.00 91.75 282 GLN A C 1
ATOM 2310 O O . GLN A 1 282 ? 16.946 12.373 -42.709 1.00 91.75 282 GLN A O 1
ATOM 2315 N N . VAL A 1 283 ? 15.507 12.335 -40.988 1.00 92.62 283 VAL A N 1
ATOM 2316 C CA . VAL A 1 283 ? 14.822 13.583 -41.367 1.00 92.62 283 VAL A CA 1
ATOM 2317 C C . VAL A 1 283 ? 15.775 14.779 -41.298 1.00 92.62 283 VAL A C 1
ATOM 2319 O O . VAL A 1 283 ? 15.816 15.580 -42.232 1.00 92.62 283 VAL A O 1
ATOM 2322 N N . ILE A 1 284 ? 16.582 14.885 -40.237 1.00 91.31 284 ILE A N 1
ATOM 2323 C CA . ILE A 1 284 ? 17.577 15.958 -40.085 1.00 91.31 284 ILE A CA 1
ATOM 2324 C C . ILE A 1 284 ? 18.614 15.897 -41.215 1.00 91.31 284 ILE A C 1
ATOM 2326 O O . ILE A 1 284 ? 18.923 16.926 -41.820 1.00 91.31 284 ILE A O 1
ATOM 2330 N N . GLN A 1 285 ? 19.126 14.709 -41.549 1.00 86.50 285 GLN A N 1
ATOM 2331 C CA . GLN A 1 285 ? 20.079 14.545 -42.651 1.00 86.50 285 GLN A CA 1
ATOM 2332 C C . GLN A 1 285 ? 19.480 14.971 -43.996 1.00 86.50 285 GLN A C 1
ATOM 2334 O O . GLN A 1 285 ? 20.137 15.687 -44.752 1.00 86.50 285 GLN A O 1
ATOM 2339 N N . GLN A 1 286 ? 18.224 14.609 -44.271 1.00 82.81 286 GLN A N 1
ATOM 2340 C CA . GLN A 1 286 ? 17.529 15.022 -45.493 1.00 82.81 286 GLN A CA 1
ATOM 2341 C C . GLN A 1 286 ? 17.304 16.537 -45.554 1.00 82.81 286 GLN A C 1
ATOM 2343 O O . GLN A 1 286 ? 17.495 17.135 -46.606 1.00 82.81 286 GLN A O 1
ATOM 2348 N N . GLN A 1 287 ? 16.953 17.183 -44.439 1.00 81.88 287 GLN A N 1
ATOM 2349 C CA . GLN A 1 287 ? 16.768 18.639 -44.390 1.00 81.88 287 GLN A CA 1
ATOM 2350 C C . GLN A 1 287 ? 18.088 19.411 -44.534 1.00 81.88 287 GLN A C 1
ATOM 2352 O O . GLN A 1 287 ? 18.103 20.495 -45.111 1.00 81.88 287 GLN A O 1
ATOM 2357 N N . THR A 1 288 ? 19.200 18.846 -44.060 1.00 75.81 288 THR A N 1
ATOM 2358 C CA . THR A 1 288 ? 20.528 19.481 -44.137 1.00 75.81 288 THR A CA 1
ATOM 2359 C C . THR A 1 288 ? 21.159 19.365 -45.534 1.00 75.81 288 THR A C 1
ATOM 2361 O O . THR A 1 288 ? 22.001 20.180 -45.891 1.00 75.81 288 THR A O 1
ATOM 2364 N N . GLN A 1 289 ? 20.745 18.390 -46.352 1.00 65.00 289 GLN A N 1
ATOM 2365 C CA . GLN A 1 289 ? 21.213 18.221 -47.739 1.00 65.00 289 GLN A CA 1
ATOM 2366 C C . GLN A 1 289 ? 20.472 19.094 -48.771 1.00 65.00 289 GLN A C 1
ATOM 2368 O O . GLN A 1 289 ? 20.840 19.086 -49.944 1.00 65.00 289 GLN A O 1
ATOM 2373 N N . VAL A 1 290 ? 19.433 19.832 -48.363 1.00 56.56 290 VAL A N 1
ATOM 2374 C CA . VAL A 1 290 ? 18.598 20.677 -49.246 1.00 56.56 290 VAL A CA 1
ATOM 2375 C C . VAL A 1 290 ? 18.943 22.178 -49.108 1.00 56.56 290 VAL A C 1
ATOM 2377 O O . VAL A 1 290 ? 18.250 23.024 -49.672 1.00 56.56 290 VAL A O 1
ATOM 2380 N N . VAL A 1 291 ? 20.028 22.520 -48.397 1.00 47.94 291 VAL A N 1
ATOM 2381 C CA . VAL A 1 291 ? 20.548 23.897 -48.236 1.00 47.94 291 VAL A CA 1
ATOM 2382 C C . VAL A 1 291 ? 21.813 24.112 -49.058 1.00 47.94 291 VAL A C 1
ATOM 2384 O O . VAL A 1 291 ? 22.708 23.240 -48.997 1.00 47.94 291 VAL A O 1
#

pLDDT: mean 83.0, std 15.37, range [32.84, 97.75]